Protein AF-0000000069135757 (afdb_homodimer)

pLDDT: mean 84.35, std 14.1, range [33.06, 98.56]

Foldseek 3Di:
DQLVVLLCVLVVLQCVAFAPDPAPDGGGNQSLLVVLLVVLVPDPPPVDDSVLLNLLSRQQCVLCSPVNHADPVHPADPVRVVVSSLVSLLVSLVSDDDPSSVSSSVSNVCLVVVVDPSSLQSVLSSLLSQVLSVLVRCVVVVPQPPPVVSVVVCPPVHDDPVSVVVSVVSVVVSVVSVVVSPPPPPPPD/DQLVVLLCVLVVLQCVAFAPDPADDGGGNQSLLVVLLVVLVPDPPPVDDSVLLNLLSRQQCVLCSPVNHADPVHPADPVRVVVSSLVSLLVSLVSDDDPSSVSSSVSNVCLVVVVDPSSLQSVLSSLLSQVLRVLVRCVVVVPQPPPVVSVVVCPPVHDDPVSVVVSVVSVVVSVVSVVVSPPPPPPPD

Sequence (378 aa):
MDPICVFISPTAVLLHLPNVLKVKQPESVSDHMYRMSIMAMTITDPKVNKERCMKIALVHDMAESIVGDIAPMDKVSKEEKHRREKEAMTTLTDLLQGVLKNEIYALWEEYESQSSPEARLVKDFDLAEMILQAQEYEELEETPGRLQEFFDSTEGRFRHPDVIQLVDCLKEERRGHMSKAAEPPTHTSMDPICVFISPTAVLLHLPNVLKVKQPESVSDHMYRMSIMAMTITDPKVNKERCMKIALVHDMAESIVGDIAPMDKVSKEEKHRREKEAMTTLTDLLQGVLKNEIYALWEEYESQSSPEARLVKDFDLAEMILQAQEYEELEETPGRLQEFFDSTEGRFRHPDVIQLVDCLKEERRGHMSKAAEPPTHTS

Structure (mmCIF, N/CA/C/O backbone):
data_AF-0000000069135757-model_v1
#
loop_
_entity.id
_entity.type
_entity.pdbx_description
1 polymer "5'-deoxynucleotidase HDDC2"
#
loop_
_atom_site.group_PDB
_atom_site.id
_atom_site.type_symbol
_atom_site.label_atom_id
_atom_site.label_alt_id
_atom_site.label_comp_id
_atom_site.label_asym_id
_atom_site.label_entity_id
_atom_site.label_seq_id
_atom_site.pdbx_PDB_ins_code
_atom_site.Cartn_x
_atom_site.Cartn_y
_atom_site.Cartn_z
_atom_site.occupancy
_atom_site.B_iso_or_eq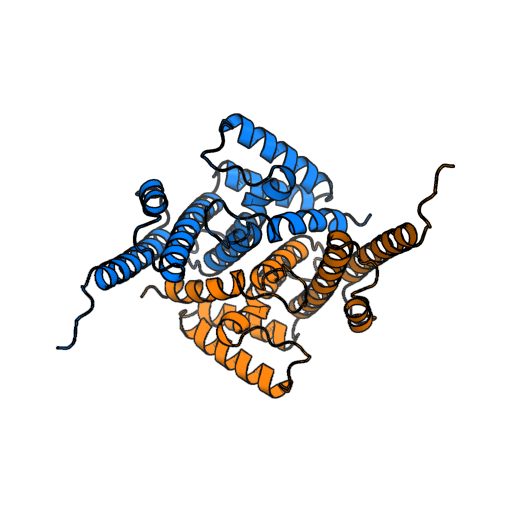uiv
_atom_site.auth_seq_id
_atom_site.auth_comp_id
_atom_site.auth_asym_id
_atom_site.auth_atom_id
_atom_site.pdbx_PDB_model_num
ATOM 1 N N . MET A 1 1 ? 7.398 -23.984 6.973 1 46.56 1 MET A N 1
ATOM 2 C CA . MET A 1 1 ? 6.676 -22.938 6.238 1 46.56 1 MET A CA 1
ATOM 3 C C . MET A 1 1 ? 7.621 -21.844 5.773 1 46.56 1 MET A C 1
ATOM 5 O O . MET A 1 1 ? 8.633 -21.562 6.426 1 46.56 1 MET A O 1
ATOM 9 N N . ASP A 1 2 ? 7.613 -21.594 4.516 1 57.03 2 ASP A N 1
ATOM 10 C CA . ASP A 1 2 ? 8.484 -20.562 3.945 1 57.03 2 ASP A CA 1
ATOM 11 C C . ASP A 1 2 ? 8.344 -19.25 4.695 1 57.03 2 ASP A C 1
ATOM 13 O O . ASP A 1 2 ? 7.23 -18.75 4.887 1 57.03 2 ASP A O 1
ATOM 17 N N . PRO A 1 3 ? 9.398 -18.828 5.332 1 51.81 3 PRO A N 1
ATOM 18 C CA . PRO A 1 3 ? 9.375 -17.625 6.18 1 51.81 3 PRO A CA 1
ATOM 19 C C . PRO A 1 3 ? 8.719 -16.438 5.492 1 51.81 3 PRO A C 1
ATOM 21 O O . PRO A 1 3 ? 8.016 -15.648 6.137 1 51.81 3 PRO A O 1
ATOM 24 N N . ILE A 1 4 ? 8.883 -16.297 4.219 1 55.12 4 ILE A N 1
ATOM 25 C CA . ILE A 1 4 ? 8.336 -15.156 3.494 1 55.12 4 ILE A CA 1
ATOM 26 C C . ILE A 1 4 ? 6.812 -15.281 3.414 1 55.12 4 ILE A C 1
ATOM 28 O O . ILE A 1 4 ? 6.09 -14.297 3.594 1 55.12 4 ILE A O 1
ATOM 32 N N . CYS A 1 5 ? 6.375 -16.516 3.271 1 59.28 5 CYS A N 1
ATOM 33 C CA . CYS A 1 5 ? 4.938 -16.75 3.205 1 59.28 5 CYS A CA 1
ATOM 34 C C . CYS A 1 5 ? 4.258 -16.359 4.512 1 59.28 5 CYS A C 1
ATOM 36 O O . CYS A 1 5 ? 3.227 -15.688 4.504 1 59.28 5 CYS A O 1
ATOM 38 N N . VAL A 1 6 ? 4.891 -16.828 5.59 1 62.09 6 VAL A N 1
ATOM 39 C CA . VAL A 1 6 ? 4.301 -16.562 6.898 1 62.09 6 VAL A CA 1
ATOM 40 C C . VAL A 1 6 ? 4.367 -15.078 7.215 1 62.09 6 VAL A C 1
ATOM 42 O O . VAL A 1 6 ? 3.469 -14.523 7.855 1 62.09 6 VAL A O 1
ATOM 45 N N . PHE A 1 7 ? 5.398 -14.453 6.742 1 61.28 7 PHE A N 1
ATOM 46 C CA . PHE A 1 7 ? 5.574 -13.023 7.004 1 61.28 7 PHE A CA 1
ATOM 47 C C . PHE A 1 7 ? 4.555 -12.203 6.23 1 61.28 7 PHE A C 1
ATOM 49 O O . PHE A 1 7 ? 4.078 -11.172 6.719 1 61.28 7 PHE A O 1
ATOM 56 N N . ILE A 1 8 ? 4.133 -12.633 5.031 1 63.53 8 ILE A N 1
ATOM 57 C CA . ILE A 1 8 ? 3.236 -11.859 4.176 1 63.53 8 ILE A CA 1
ATOM 58 C C . ILE A 1 8 ? 1.793 -12.047 4.641 1 63.53 8 ILE A C 1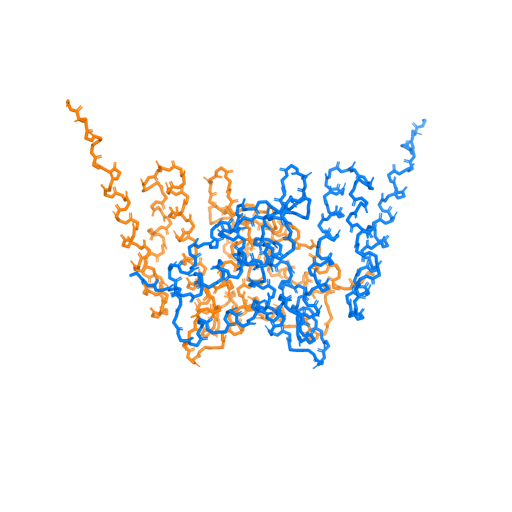
ATOM 60 O O . ILE A 1 8 ? 0.962 -11.156 4.488 1 63.53 8 ILE A O 1
ATOM 64 N N . SER A 1 9 ? 1.54 -13.133 5.371 1 65.5 9 SER A N 1
ATOM 65 C CA . SER A 1 9 ? 0.175 -13.516 5.715 1 65.5 9 SER A CA 1
ATOM 66 C C . SER A 1 9 ? -0.483 -12.469 6.609 1 65.5 9 SER A C 1
ATOM 68 O O . SER A 1 9 ? -1.632 -12.086 6.383 1 65.5 9 SER A O 1
ATOM 70 N N . PRO A 1 10 ? 0.249 -11.812 7.559 1 60.5 10 PRO A N 1
ATOM 71 C CA . PRO A 1 10 ? -0.387 -10.82 8.43 1 60.5 10 PRO A CA 1
ATOM 72 C C . PRO A 1 10 ? -0.787 -9.555 7.676 1 60.5 10 PRO A C 1
ATOM 74 O O . PRO A 1 10 ? -1.646 -8.805 8.141 1 60.5 10 PRO A O 1
ATOM 77 N N . THR A 1 11 ? -0.213 -9.367 6.488 1 67.25 11 THR A N 1
ATOM 78 C CA . THR A 1 11 ? -0.566 -8.164 5.734 1 67.25 11 THR A CA 1
ATOM 79 C C . THR A 1 11 ? -2.02 -8.227 5.27 1 67.25 11 THR A C 1
ATOM 81 O O . THR A 1 11 ? -2.621 -7.199 4.965 1 67.25 11 THR A O 1
ATOM 84 N N . ALA A 1 12 ? -2.529 -9.438 5.211 1 59.94 12 ALA A N 1
ATOM 85 C CA . ALA A 1 12 ? -3.939 -9.586 4.859 1 59.94 12 ALA A CA 1
ATOM 86 C C . ALA A 1 12 ? -4.828 -8.781 5.809 1 59.94 12 ALA A C 1
ATOM 88 O O . ALA A 1 12 ? -5.828 -8.195 5.387 1 59.94 12 ALA A O 1
ATOM 89 N N . VAL A 1 13 ? -4.438 -8.758 7.102 1 62.22 13 VAL A N 1
ATOM 90 C CA . VAL A 1 13 ? -5.203 -8.031 8.109 1 62.22 13 VAL A CA 1
ATOM 91 C C . VAL A 1 13 ? -5.195 -6.543 7.785 1 62.22 13 VAL A C 1
ATOM 93 O O . VAL A 1 13 ? -6.219 -5.867 7.922 1 62.22 13 VAL A O 1
ATOM 96 N N . LEU A 1 14 ? -4.105 -6.027 7.258 1 71.81 14 LEU A N 1
ATOM 97 C CA . LEU A 1 14 ? -3.951 -4.602 6.992 1 71.81 14 LEU A CA 1
ATOM 98 C C . LEU A 1 14 ? -4.84 -4.168 5.832 1 71.81 14 LEU A C 1
ATOM 100 O O . LEU A 1 14 ? -5.234 -3.002 5.75 1 71.81 14 LEU A O 1
ATOM 104 N N . LEU A 1 15 ? -5.176 -5.121 4.965 1 75.06 15 LEU A N 1
ATOM 105 C CA . LEU A 1 15 ? -6.02 -4.836 3.809 1 75.06 15 LEU A CA 1
ATOM 106 C C . LEU A 1 15 ? -7.465 -4.605 4.234 1 75.06 15 LEU A C 1
ATOM 108 O O . LEU A 1 15 ? -8.227 -3.943 3.527 1 75.06 15 LEU A O 1
ATOM 112 N N . HIS A 1 16 ? -7.84 -5.129 5.461 1 71.81 16 HIS A N 1
ATOM 113 C CA . HIS A 1 16 ? -9.234 -5.082 5.887 1 71.81 16 HIS A CA 1
ATOM 114 C C . HIS A 1 16 ? -9.391 -4.277 7.172 1 71.81 16 HIS A C 1
ATOM 116 O O . HIS A 1 16 ? -10.508 -4.039 7.629 1 71.81 16 HIS A O 1
ATOM 122 N N . LEU A 1 17 ? -8.281 -3.938 7.785 1 66.12 17 LEU A N 1
ATOM 123 C CA . LEU A 1 17 ? -8.336 -3.133 9 1 66.12 17 LEU A CA 1
ATOM 124 C C . LEU A 1 17 ? -8.625 -1.673 8.672 1 66.12 17 LEU A C 1
ATOM 126 O O . LEU A 1 17 ? -7.82 -1.003 8.023 1 66.12 17 LEU A O 1
ATOM 130 N N . PRO A 1 18 ? -9.945 -1.217 9.078 1 68 18 PRO A N 1
ATOM 131 C CA . PRO A 1 18 ? -10.281 0.181 8.797 1 68 18 PRO A CA 1
ATOM 132 C C . PRO A 1 18 ? -9.375 1.166 9.531 1 68 18 PRO A C 1
ATOM 134 O O . PRO A 1 18 ? -8.984 0.916 10.672 1 68 18 PRO A O 1
ATOM 137 N N . ASN A 1 19 ? -9.031 2.117 8.828 1 68.62 19 ASN A N 1
ATOM 138 C CA . ASN A 1 19 ? -8.281 3.201 9.445 1 68.62 19 ASN A CA 1
ATOM 139 C C . ASN A 1 19 ? -9.18 4.113 10.273 1 68.62 19 ASN A C 1
ATOM 141 O O . ASN A 1 19 ? -10.391 4.191 10.023 1 68.62 19 ASN A O 1
ATOM 145 N N . VAL A 1 20 ? -8.852 4.742 11.258 1 51.41 20 VAL A N 1
ATOM 146 C CA . VAL A 1 20 ? -9.453 5.387 12.422 1 51.41 20 VAL A CA 1
ATOM 147 C C . VAL A 1 20 ? -10.516 6.383 11.961 1 51.41 20 VAL A C 1
ATOM 149 O O . VAL A 1 20 ? -11.305 6.879 12.773 1 51.41 20 VAL A O 1
ATOM 152 N N . LEU A 1 21 ? -10.688 6.527 10.789 1 52.16 21 LEU A N 1
ATOM 153 C CA . LEU A 1 21 ? -11.656 7.578 10.5 1 52.16 21 LEU A CA 1
ATOM 154 C C . LEU A 1 21 ? -13.078 7.023 10.508 1 52.16 21 LEU A C 1
ATOM 156 O O . LEU A 1 21 ? -13.344 5.973 9.922 1 52.16 21 LEU A O 1
ATOM 160 N N . LYS A 1 22 ? -13.797 7.227 11.539 1 52.31 22 LYS A N 1
ATOM 161 C CA . LYS A 1 22 ? -15.18 6.801 11.711 1 52.31 22 LYS A CA 1
ATOM 162 C C . LYS A 1 22 ? -16.031 7.203 10.508 1 52.31 22 LYS A C 1
ATOM 164 O O . LYS A 1 22 ? -16.875 8.102 10.609 1 52.31 22 LYS A O 1
ATOM 169 N N . VAL A 1 23 ? -15.773 6.633 9.43 1 59.81 23 VAL A N 1
ATOM 170 C CA . VAL A 1 23 ? -16.516 6.895 8.211 1 59.81 23 VAL A CA 1
ATOM 171 C C . VAL A 1 23 ? -17.062 5.586 7.645 1 59.81 23 VAL A C 1
ATOM 173 O O . VAL A 1 23 ? -16.656 4.5 8.07 1 59.81 23 VAL A O 1
ATOM 176 N N . LYS A 1 24 ? -18.047 5.488 6.867 1 62.88 24 LYS A N 1
ATOM 177 C CA . LYS A 1 24 ? -18.75 4.332 6.328 1 62.88 24 LYS A CA 1
ATOM 178 C C . LYS A 1 24 ? -17.797 3.367 5.641 1 62.88 24 LYS A C 1
ATOM 180 O O . LYS A 1 24 ? -17.828 2.16 5.887 1 62.88 24 LYS A O 1
ATOM 185 N N . GLN A 1 25 ? -16.953 3.799 4.727 1 66.75 25 GLN A N 1
ATOM 186 C CA . GLN A 1 25 ? -15.992 2.941 4.039 1 66.75 25 GLN A CA 1
ATOM 187 C C . GLN A 1 25 ? -14.578 3.488 4.172 1 66.75 25 GLN A C 1
ATOM 189 O O . GLN A 1 25 ? -14.023 4.031 3.215 1 66.75 25 GLN A O 1
ATOM 194 N N . PRO A 1 26 ? -14.188 3.184 5.395 1 76.88 26 PRO A N 1
ATOM 195 C CA . PRO A 1 26 ? -12.867 3.768 5.645 1 76.88 26 PRO A CA 1
ATOM 196 C C . PRO A 1 26 ? -11.758 3.076 4.859 1 76.88 26 PRO A C 1
ATOM 198 O O . PRO A 1 26 ? -11.898 1.916 4.465 1 76.88 26 PRO A O 1
ATOM 201 N N . GLU A 1 27 ? -10.773 3.891 4.527 1 84.31 27 GLU A N 1
ATOM 202 C CA . GLU A 1 27 ? -9.562 3.316 3.947 1 84.31 27 GLU A CA 1
ATOM 203 C C . GLU A 1 27 ? -8.953 2.262 4.871 1 84.31 27 GLU A C 1
ATOM 205 O O . GLU A 1 27 ? -9.109 2.334 6.09 1 84.31 27 GLU A O 1
ATOM 210 N N . SER A 1 28 ? -8.281 1.245 4.305 1 87.81 28 SER A N 1
ATOM 211 C CA . SER A 1 28 ? -7.562 0.265 5.109 1 87.81 28 SER A CA 1
ATOM 212 C C . SER A 1 28 ? -6.207 0.808 5.559 1 87.81 28 SER A C 1
ATOM 214 O O . SER A 1 28 ? -5.727 1.809 5.023 1 87.81 28 SER A O 1
ATOM 216 N N . VAL A 1 29 ? -5.617 0.169 6.59 1 88.75 29 VAL A N 1
ATOM 217 C CA . VAL A 1 29 ? -4.277 0.526 7.055 1 88.75 29 VAL A CA 1
ATOM 218 C C . VAL A 1 29 ? -3.275 0.362 5.914 1 88.75 29 VAL A C 1
ATOM 220 O O . VAL A 1 29 ? -2.379 1.19 5.746 1 88.75 29 VAL A O 1
ATOM 223 N N . SER A 1 30 ? -3.416 -0.698 5.109 1 91.62 30 SER A N 1
ATOM 224 C CA . SER A 1 30 ? -2.523 -0.9 3.973 1 91.62 30 SER A CA 1
ATOM 225 C C . SER A 1 30 ? -2.693 0.203 2.934 1 91.62 30 SER A C 1
ATOM 227 O O . SER A 1 30 ? -1.718 0.639 2.318 1 91.62 30 SER A O 1
ATOM 229 N N . ASP A 1 31 ? -3.939 0.678 2.684 1 92.06 31 ASP A N 1
ATOM 230 C CA . ASP A 1 31 ? -4.191 1.802 1.786 1 92.06 31 ASP A CA 1
ATOM 231 C C . ASP A 1 31 ? -3.432 3.047 2.24 1 92.06 31 ASP A C 1
ATOM 233 O O . ASP A 1 31 ? -2.834 3.748 1.422 1 92.06 31 ASP A O 1
ATOM 237 N N . HIS A 1 32 ? -3.549 3.252 3.566 1 91.75 32 HIS A N 1
ATOM 238 C CA . HIS A 1 32 ? -2.859 4.387 4.172 1 91.75 32 HIS A CA 1
ATOM 239 C C . HIS A 1 32 ? -1.355 4.312 3.928 1 91.75 32 HIS A C 1
ATOM 241 O O . HIS A 1 32 ? -0.745 5.281 3.477 1 91.75 32 HIS A O 1
ATOM 247 N N . MET A 1 33 ? -0.745 3.133 4.152 1 94.19 33 MET A N 1
ATOM 248 C CA . MET A 1 33 ? 0.698 2.969 4.008 1 94.19 33 MET A CA 1
ATOM 249 C C . MET A 1 33 ? 1.103 2.996 2.537 1 94.19 33 MET A C 1
ATOM 251 O O . MET A 1 33 ? 2.186 3.477 2.195 1 94.19 33 MET A O 1
ATOM 255 N N . TYR A 1 34 ? 0.258 2.549 1.643 1 94.62 34 TYR A N 1
ATOM 256 C CA . TYR A 1 34 ? 0.501 2.662 0.209 1 94.62 34 TYR A CA 1
ATOM 257 C C . TYR A 1 34 ? 0.611 4.125 -0.211 1 94.62 34 TYR A C 1
ATOM 259 O O . TYR A 1 34 ? 1.586 4.52 -0.854 1 94.62 34 TYR A O 1
ATOM 267 N N . ARG A 1 35 ? -0.369 4.926 0.157 1 91.75 35 ARG A N 1
ATOM 268 C CA . ARG A 1 35 ? -0.385 6.328 -0.244 1 91.75 35 ARG A CA 1
ATOM 269 C C . ARG A 1 35 ? 0.821 7.074 0.32 1 91.75 35 ARG A C 1
ATOM 271 O O . ARG A 1 35 ? 1.414 7.91 -0.361 1 91.75 35 ARG A O 1
ATOM 278 N N . MET A 1 36 ? 1.19 6.723 1.577 1 95.25 36 MET A N 1
ATOM 279 C CA . MET A 1 36 ? 2.379 7.324 2.174 1 95.25 36 MET A CA 1
ATOM 280 C C . MET A 1 36 ? 3.627 6.973 1.373 1 95.25 36 MET A C 1
ATOM 282 O O . MET A 1 36 ? 4.523 7.805 1.214 1 95.25 36 MET A O 1
ATOM 286 N N . SER A 1 37 ? 3.664 5.73 0.9 1 96.88 37 SER A N 1
ATOM 287 C CA . SER A 1 37 ? 4.828 5.32 0.122 1 96.88 37 SER A CA 1
ATOM 288 C C . SER A 1 37 ? 4.887 6.055 -1.213 1 96.88 37 SER A C 1
ATOM 290 O O . SER A 1 37 ? 5.973 6.375 -1.701 1 96.88 37 SER A O 1
ATOM 292 N N . ILE A 1 38 ? 3.744 6.34 -1.834 1 92.56 38 ILE A N 1
ATOM 293 C CA . ILE A 1 38 ? 3.684 7.133 -3.059 1 92.56 38 ILE A CA 1
ATOM 294 C C . ILE A 1 38 ? 4.145 8.562 -2.771 1 92.56 38 ILE A C 1
ATOM 296 O O . ILE A 1 38 ? 4.926 9.133 -3.537 1 92.56 38 ILE A O 1
ATOM 300 N N . MET A 1 39 ? 3.701 9.18 -1.657 1 91.12 39 MET A N 1
ATOM 301 C CA . MET A 1 39 ? 4.16 10.508 -1.271 1 91.12 39 MET A CA 1
ATOM 302 C C . MET A 1 39 ? 5.68 10.539 -1.142 1 91.12 39 MET A C 1
ATOM 304 O O . MET A 1 39 ? 6.332 11.461 -1.64 1 91.12 39 MET A O 1
ATOM 308 N N . ALA A 1 40 ? 6.227 9.516 -0.48 1 95.31 40 ALA A N 1
ATOM 309 C CA . ALA A 1 40 ? 7.672 9.43 -0.303 1 95.31 40 ALA A CA 1
ATOM 310 C C . ALA A 1 40 ? 8.391 9.383 -1.65 1 95.31 40 ALA A C 1
ATOM 312 O O . ALA A 1 40 ? 9.445 9.992 -1.82 1 95.31 40 ALA A O 1
ATOM 313 N N . MET A 1 41 ? 7.801 8.688 -2.607 1 92.69 41 MET A N 1
ATOM 314 C CA . MET A 1 41 ? 8.398 8.539 -3.932 1 92.69 41 MET A CA 1
ATOM 315 C C . MET A 1 41 ? 8.492 9.891 -4.641 1 92.69 41 MET A C 1
ATOM 317 O O . MET A 1 41 ? 9.273 10.047 -5.574 1 92.69 41 MET A O 1
ATOM 321 N N . THR A 1 42 ? 7.707 10.891 -4.254 1 88.31 42 THR A N 1
ATOM 322 C CA . THR A 1 42 ? 7.66 12.172 -4.961 1 88.31 42 THR A CA 1
ATOM 323 C C . THR A 1 42 ? 8.648 13.156 -4.359 1 88.31 42 THR A C 1
ATOM 325 O O . THR A 1 42 ? 8.797 14.281 -4.852 1 88.31 42 THR A O 1
ATOM 328 N N . ILE A 1 43 ? 9.344 12.805 -3.299 1 88.69 43 ILE A N 1
ATOM 329 C CA . ILE A 1 43 ? 10.273 13.719 -2.646 1 88.69 43 ILE A CA 1
ATOM 330 C C . ILE A 1 43 ? 11.547 13.844 -3.482 1 88.69 43 ILE A C 1
ATOM 332 O O . ILE A 1 43 ? 12.062 12.852 -3.994 1 88.69 43 ILE A O 1
ATOM 336 N N . THR A 1 44 ? 12.016 15.094 -3.68 1 87.5 44 THR A N 1
ATOM 337 C CA . THR A 1 44 ? 13.227 15.328 -4.461 1 87.5 44 THR A CA 1
ATOM 338 C C . THR A 1 44 ? 14.32 15.938 -3.59 1 87.5 44 THR A C 1
ATOM 340 O O . THR A 1 44 ? 15.43 16.203 -4.066 1 87.5 44 THR A O 1
ATOM 343 N N . ASP A 1 45 ? 14.047 16.141 -2.271 1 92 45 ASP A N 1
ATOM 344 C CA . ASP A 1 45 ? 15.047 16.656 -1.342 1 92 45 ASP A CA 1
ATOM 345 C C . ASP A 1 45 ? 16.234 15.711 -1.237 1 92 45 ASP A C 1
ATOM 347 O O . ASP A 1 45 ? 16.109 14.57 -0.773 1 92 45 ASP A O 1
ATOM 351 N N . PRO A 1 46 ? 17.438 16.125 -1.654 1 94 46 PRO A N 1
ATOM 352 C CA . PRO A 1 46 ? 18.594 15.242 -1.646 1 94 46 PRO A CA 1
ATOM 353 C C . PRO A 1 46 ? 19.109 14.945 -0.237 1 94 46 PRO A C 1
ATOM 355 O O . PRO A 1 46 ? 19.969 14.07 -0.054 1 94 46 PRO A O 1
ATOM 358 N N . LYS A 1 47 ? 18.609 15.586 0.79 1 95.69 47 LYS A N 1
ATOM 359 C CA . LYS A 1 47 ? 19.062 15.406 2.164 1 95.69 47 LYS A CA 1
ATOM 360 C C . LYS A 1 47 ? 18.469 14.148 2.785 1 95.69 47 LYS A C 1
ATOM 362 O O . LYS A 1 47 ? 18.891 13.711 3.854 1 95.69 47 LYS A O 1
ATOM 367 N N . VAL A 1 48 ? 17.453 13.617 2.162 1 96.69 48 VAL A N 1
ATOM 368 C CA . VAL A 1 48 ? 16.828 12.406 2.688 1 96.69 48 VAL A CA 1
ATOM 369 C C . VAL A 1 48 ? 16.922 11.289 1.649 1 96.69 48 VAL A C 1
ATOM 371 O O . VAL A 1 48 ? 16.891 11.547 0.445 1 96.69 48 VAL A O 1
ATOM 374 N N . ASN A 1 49 ? 17.125 10.109 2.135 1 97.56 49 ASN A N 1
ATOM 375 C CA . ASN A 1 49 ? 17.062 8.922 1.295 1 97.56 49 ASN A CA 1
ATOM 376 C C . ASN A 1 49 ? 15.617 8.516 1.012 1 97.56 49 ASN A C 1
ATOM 378 O O . ASN A 1 49 ? 14.938 7.957 1.879 1 97.56 49 ASN A O 1
ATOM 382 N N . LYS A 1 50 ? 15.172 8.766 -0.203 1 95.44 50 LYS A N 1
ATOM 383 C CA . LYS A 1 50 ? 13.781 8.57 -0.581 1 95.44 50 LYS A CA 1
ATOM 384 C C . LYS A 1 50 ? 13.383 7.102 -0.454 1 95.44 50 LYS A C 1
ATOM 386 O O . LYS A 1 50 ? 12.25 6.789 -0.064 1 95.44 50 LYS A O 1
ATOM 391 N N . GLU A 1 51 ? 14.297 6.203 -0.863 1 97.5 51 GLU A N 1
ATOM 392 C CA . GLU A 1 51 ? 13.992 4.777 -0.771 1 97.5 51 GLU A CA 1
ATOM 393 C C . GLU A 1 51 ? 13.82 4.344 0.682 1 97.5 51 GLU A C 1
ATOM 395 O O . GLU A 1 51 ? 12.984 3.49 0.983 1 97.5 51 GLU A O 1
ATOM 400 N N . ARG A 1 52 ? 14.602 4.875 1.52 1 97.81 52 ARG A N 1
ATOM 401 C CA . ARG A 1 52 ? 14.438 4.578 2.938 1 97.81 52 ARG A CA 1
ATOM 402 C C . ARG A 1 52 ? 13.102 5.109 3.455 1 97.81 52 ARG A C 1
ATOM 404 O O . ARG A 1 52 ? 12.406 4.43 4.215 1 97.81 52 ARG A O 1
ATOM 411 N N . CYS A 1 53 ? 12.695 6.348 3.053 1 98.25 53 CYS A N 1
ATOM 412 C CA . CYS A 1 53 ? 11.391 6.891 3.408 1 98.25 53 CYS A CA 1
ATOM 413 C C . CYS A 1 53 ? 10.273 5.961 2.957 1 98.25 53 CYS A C 1
ATOM 415 O O . CYS A 1 53 ? 9.32 5.719 3.705 1 98.25 53 CYS A O 1
ATOM 417 N N . MET A 1 54 ? 10.414 5.422 1.731 1 97.88 54 MET A N 1
ATOM 418 C CA . MET A 1 54 ? 9.414 4.496 1.202 1 97.88 54 MET A CA 1
ATOM 419 C C . MET A 1 54 ? 9.305 3.252 2.076 1 97.88 54 MET A C 1
ATOM 421 O O . MET A 1 54 ? 8.203 2.822 2.422 1 97.88 54 MET A O 1
ATOM 425 N N . LYS A 1 55 ? 10.438 2.684 2.467 1 98.25 55 LYS A N 1
ATOM 426 C CA . LYS A 1 55 ? 10.453 1.474 3.285 1 98.25 55 LYS A CA 1
ATOM 427 C C . LYS A 1 55 ? 9.836 1.729 4.656 1 98.25 55 LYS A C 1
ATOM 429 O O . LYS A 1 55 ? 9.039 0.925 5.141 1 98.25 55 LYS A O 1
ATOM 434 N N . ILE A 1 56 ? 10.188 2.861 5.254 1 98.56 56 ILE A N 1
ATOM 435 C CA . ILE A 1 56 ? 9.617 3.211 6.551 1 98.56 56 ILE A CA 1
ATOM 436 C C . ILE A 1 56 ? 8.102 3.363 6.422 1 98.56 56 ILE A C 1
ATOM 438 O O . ILE A 1 56 ? 7.348 2.859 7.258 1 98.56 56 ILE A O 1
ATOM 442 N N . ALA A 1 57 ? 7.645 4.027 5.355 1 98.25 57 ALA A N 1
ATOM 443 C CA . ALA A 1 57 ? 6.215 4.223 5.125 1 98.25 57 ALA A CA 1
ATOM 444 C C . ALA A 1 57 ? 5.488 2.887 5.02 1 98.25 57 ALA A C 1
ATOM 446 O O . ALA A 1 57 ? 4.371 2.738 5.516 1 98.25 57 ALA A O 1
ATOM 447 N N . LEU A 1 58 ? 6.113 1.888 4.445 1 97.06 58 LEU A N 1
ATOM 448 C CA . LEU A 1 58 ? 5.484 0.602 4.164 1 97.06 58 LEU A CA 1
ATOM 449 C C . LEU A 1 58 ? 5.379 -0.241 5.43 1 97.06 58 LEU A C 1
ATOM 451 O O . LEU A 1 58 ? 4.531 -1.134 5.516 1 97.06 58 LEU A O 1
ATOM 455 N N . VAL A 1 59 ? 6.203 0.064 6.496 1 96.38 59 VAL A N 1
ATOM 456 C CA . VAL A 1 59 ? 6.23 -0.898 7.594 1 96.38 59 VAL A CA 1
ATOM 457 C C . VAL A 1 59 ? 5.801 -0.216 8.891 1 96.38 59 VAL A C 1
ATOM 459 O O . VAL A 1 59 ? 5.625 -0.876 9.922 1 96.38 59 VAL A O 1
ATOM 462 N N . HIS A 1 60 ? 5.578 1.102 8.883 1 96.69 60 HIS A N 1
ATOM 463 C CA . HIS A 1 60 ? 5.477 1.846 10.133 1 96.69 60 HIS A CA 1
ATOM 464 C C . HIS A 1 60 ? 4.266 1.396 10.945 1 96.69 60 HIS A C 1
ATOM 466 O O . HIS A 1 60 ? 4.312 1.382 12.18 1 96.69 60 HIS A O 1
ATOM 472 N N . ASP A 1 61 ? 3.191 1.004 10.297 1 93.31 61 ASP A N 1
ATOM 473 C CA . ASP A 1 61 ? 1.979 0.585 10.992 1 93.31 61 ASP A CA 1
ATOM 474 C C . ASP A 1 61 ? 1.798 -0.93 10.922 1 93.31 61 ASP A C 1
ATOM 476 O O . ASP A 1 61 ? 0.703 -1.442 11.164 1 93.31 61 ASP A O 1
ATOM 480 N N . MET A 1 62 ? 2.824 -1.688 10.547 1 90.56 62 MET A N 1
ATOM 481 C CA . MET A 1 62 ? 2.725 -3.129 10.32 1 90.56 62 MET A CA 1
ATOM 482 C C . MET A 1 62 ? 2.311 -3.848 11.602 1 90.56 62 MET A C 1
ATOM 484 O O . MET A 1 62 ? 1.632 -4.875 11.547 1 90.56 62 MET A O 1
ATOM 488 N N . ALA A 1 63 ? 2.693 -3.309 12.758 1 90.38 63 ALA A N 1
ATOM 489 C CA . ALA A 1 63 ? 2.348 -3.916 14.039 1 90.38 63 ALA A CA 1
ATOM 490 C C . ALA A 1 63 ? 0.835 -4.02 14.203 1 90.38 63 ALA A C 1
ATOM 492 O O . ALA A 1 63 ? 0.344 -4.875 14.945 1 90.38 63 ALA A O 1
ATOM 493 N N . GLU A 1 64 ? 0.076 -3.195 13.5 1 88.94 64 GLU A N 1
ATOM 494 C CA . GLU A 1 64 ? -1.378 -3.168 13.625 1 88.94 64 GLU A CA 1
ATOM 495 C C . GLU A 1 64 ? -2.004 -4.449 13.078 1 88.94 64 GLU A C 1
ATOM 497 O O . GLU A 1 64 ? -3.168 -4.742 13.352 1 88.94 64 GLU A O 1
ATOM 502 N N . SER A 1 65 ? -1.275 -5.195 12.266 1 85.88 65 SER A N 1
ATOM 503 C CA . SER A 1 65 ? -1.767 -6.48 11.773 1 85.88 65 SER A CA 1
ATOM 504 C C . SER A 1 65 ? -1.989 -7.461 12.922 1 85.88 65 SER A C 1
ATOM 506 O O . SER A 1 65 ? -2.752 -8.422 12.781 1 85.88 65 SER A O 1
ATOM 508 N N . ILE A 1 66 ? -1.31 -7.238 14.039 1 83.19 66 ILE A N 1
ATOM 509 C CA . ILE A 1 66 ? -1.43 -8.117 15.195 1 83.19 66 ILE A CA 1
ATOM 510 C C . ILE A 1 66 ? -2.205 -7.41 16.312 1 83.19 66 ILE A C 1
ATOM 512 O O . ILE A 1 66 ? -3.17 -7.961 16.844 1 83.19 66 ILE A O 1
ATOM 516 N N . VAL A 1 67 ? -1.907 -6.082 16.562 1 84.88 67 VAL A N 1
ATOM 517 C CA . VAL A 1 67 ? -2.432 -5.387 17.734 1 84.88 67 VAL A CA 1
ATOM 518 C C . VAL A 1 67 ? -3.748 -4.699 17.375 1 84.88 67 VAL A C 1
ATOM 520 O O . VAL A 1 67 ? -4.496 -4.277 18.266 1 84.88 67 VAL A O 1
ATOM 523 N N . GLY A 1 68 ? -4.074 -4.641 16.125 1 80 68 GLY A N 1
ATOM 524 C CA . GLY A 1 68 ? -5.23 -3.859 15.711 1 80 68 GLY A CA 1
ATOM 525 C C . GLY A 1 68 ? -4.938 -2.375 15.609 1 80 68 GLY A C 1
ATOM 526 O O . GLY A 1 68 ? -3.832 -1.93 15.922 1 80 68 GLY A O 1
ATOM 527 N N . ASP A 1 69 ? -5.891 -1.63 15.016 1 74.62 69 ASP A N 1
ATOM 528 C CA . ASP A 1 69 ? -5.746 -0.181 14.906 1 74.62 69 ASP A CA 1
ATOM 529 C C . ASP A 1 69 ? -6.176 0.511 16.203 1 74.62 69 ASP A C 1
ATOM 531 O O . ASP A 1 69 ? -7.355 0.498 16.562 1 74.62 69 ASP A O 1
ATOM 535 N N . ILE A 1 70 ? -5.246 0.889 16.953 1 64.44 70 ILE A N 1
ATOM 536 C CA . ILE A 1 70 ? -5.543 1.568 18.219 1 64.44 70 ILE A CA 1
ATOM 537 C C . ILE A 1 70 ? -5.59 3.078 17.984 1 64.44 70 ILE A C 1
ATOM 539 O O . ILE A 1 70 ? -4.59 3.682 17.578 1 64.44 70 ILE A O 1
ATOM 543 N N . ALA A 1 71 ? -6.828 3.561 18.094 1 60.03 71 ALA A N 1
ATOM 544 C CA . ALA A 1 71 ? -7.023 5 17.938 1 60.03 71 ALA A CA 1
ATOM 545 C C . ALA A 1 71 ? -6.629 5.746 19.203 1 60.03 71 ALA A C 1
ATOM 547 O O . ALA A 1 71 ? -6.559 5.156 20.281 1 60.03 71 ALA A O 1
ATOM 548 N N . PRO A 1 72 ? -6.23 6.984 18.922 1 56.38 72 PRO A N 1
ATOM 549 C CA . PRO A 1 72 ? -5.879 7.797 20.094 1 56.38 72 PRO A CA 1
ATOM 550 C C . PRO A 1 72 ? -6.965 7.793 21.156 1 56.38 72 PRO A C 1
ATOM 552 O O . PRO A 1 72 ? -6.664 7.902 22.359 1 56.38 72 PRO A O 1
ATOM 555 N N . MET A 1 73 ? -8.008 7.672 20.688 1 54.5 73 MET A N 1
ATOM 556 C CA . MET A 1 73 ? -9.109 7.742 21.641 1 54.5 73 MET A CA 1
ATOM 557 C C . MET A 1 73 ? -9.25 6.434 22.422 1 54.5 73 MET A C 1
ATOM 559 O O . MET A 1 73 ? -9.984 6.363 23.406 1 54.5 73 MET A O 1
ATOM 563 N N . ASP A 1 74 ? -8.461 5.598 22 1 61.28 74 ASP A N 1
ATOM 564 C CA . ASP A 1 74 ? -8.523 4.312 22.688 1 61.28 74 ASP A CA 1
ATOM 565 C C . ASP A 1 74 ? -7.867 4.395 24.062 1 61.28 74 ASP A C 1
ATOM 567 O O . ASP A 1 74 ? -6.93 5.168 24.266 1 61.28 74 ASP A O 1
ATOM 571 N N . LYS A 1 75 ? -8.422 3.934 25.156 1 69.44 75 LYS A N 1
ATOM 572 C CA . LYS A 1 75 ? -8.023 3.926 26.562 1 69.44 75 LYS A CA 1
ATOM 573 C C . LYS A 1 75 ? -6.695 3.199 26.75 1 69.44 75 LYS A C 1
ATOM 575 O O . LYS A 1 75 ? -6.5 2.504 27.75 1 69.44 75 LYS A O 1
ATOM 580 N N . VAL A 1 76 ? -5.895 3.266 25.766 1 74.81 76 VAL A N 1
ATOM 581 C CA . VAL A 1 76 ? -4.582 2.643 25.875 1 74.81 76 VAL A CA 1
ATOM 582 C C . VAL A 1 76 ? -3.504 3.721 25.953 1 74.81 76 VAL A C 1
ATOM 584 O O . VAL A 1 76 ? -3.484 4.648 25.141 1 74.81 76 VAL A O 1
ATOM 587 N N . SER A 1 77 ? -2.672 3.664 27.047 1 84.5 77 SER A N 1
ATOM 588 C CA . SER A 1 77 ? -1.603 4.645 27.203 1 84.5 77 SER A CA 1
ATOM 589 C C . SER A 1 77 ? -0.594 4.547 26.062 1 84.5 77 SER A C 1
ATOM 591 O O . SER A 1 77 ? -0.5 3.516 25.391 1 84.5 77 SER A O 1
ATOM 593 N N . LYS A 1 78 ? 0.14 5.582 25.906 1 83.81 78 LYS A N 1
ATOM 594 C CA . LYS A 1 78 ? 1.177 5.613 24.875 1 83.81 78 LYS A CA 1
ATOM 595 C C . LYS A 1 78 ? 2.225 4.531 25.125 1 83.81 78 LYS A C 1
ATOM 597 O O . LYS A 1 78 ? 2.688 3.883 24.188 1 83.81 78 LYS A O 1
ATOM 602 N N . GLU A 1 79 ? 2.572 4.379 26.375 1 88.06 79 GLU A N 1
ATOM 603 C CA . GLU A 1 79 ? 3.572 3.381 26.75 1 88.06 79 GLU A CA 1
ATOM 604 C C . GLU A 1 79 ? 3.072 1.967 26.469 1 88.06 79 GLU A C 1
ATOM 606 O O . GLU A 1 79 ? 3.818 1.132 25.953 1 88.06 79 GLU A O 1
ATOM 611 N N . GLU A 1 80 ? 1.87 1.701 26.781 1 89 80 GLU A N 1
ATOM 612 C CA . GLU A 1 80 ? 1.289 0.383 26.547 1 89 80 GLU A CA 1
ATOM 613 C C . GLU A 1 80 ? 1.14 0.11 25.047 1 89 80 GLU A C 1
ATOM 615 O O . GLU A 1 80 ? 1.375 -1.011 24.594 1 89 80 GLU A O 1
ATOM 620 N N . LYS A 1 81 ? 0.758 1.14 24.391 1 86.31 81 LYS A N 1
ATOM 621 C CA . LYS A 1 81 ? 0.671 1.002 22.938 1 86.31 81 LYS A CA 1
ATOM 622 C C . LYS A 1 81 ? 2.027 0.643 22.344 1 86.31 81 LYS A C 1
ATOM 624 O O . LYS A 1 81 ? 2.123 -0.257 21.5 1 86.31 81 LYS A O 1
ATOM 629 N N . HIS A 1 82 ? 3.016 1.338 22.797 1 90.62 82 HIS A N 1
ATOM 630 C CA . HIS A 1 82 ? 4.363 1.081 22.297 1 90.62 82 HIS A CA 1
ATOM 631 C C . HIS A 1 82 ? 4.805 -0.344 22.625 1 90.62 82 HIS A C 1
ATOM 633 O O . HIS A 1 82 ? 5.41 -1.013 21.781 1 90.62 82 HIS A O 1
ATOM 639 N N . ARG A 1 83 ? 4.547 -0.786 23.75 1 92.69 83 ARG A N 1
ATOM 640 C CA . ARG A 1 83 ? 4.914 -2.135 24.172 1 92.69 83 ARG A CA 1
ATOM 641 C C . ARG A 1 83 ? 4.234 -3.184 23.297 1 92.69 83 ARG A C 1
ATOM 643 O O . ARG A 1 83 ? 4.879 -4.121 22.828 1 92.69 83 ARG A O 1
ATOM 650 N N . ARG A 1 84 ? 2.992 -3.043 23.094 1 90.88 84 ARG A N 1
ATOM 651 C CA . ARG A 1 84 ? 2.23 -3.99 22.281 1 90.88 84 ARG A CA 1
ATOM 652 C C . ARG A 1 84 ? 2.73 -4.008 20.844 1 90.88 84 ARG A C 1
ATOM 654 O O . ARG A 1 84 ? 2.861 -5.074 20.25 1 90.88 84 ARG A O 1
ATOM 661 N N . GLU A 1 85 ? 2.988 -2.812 20.344 1 93.12 85 GLU A N 1
ATOM 662 C CA . GLU A 1 85 ? 3.477 -2.727 18.969 1 93.12 85 GLU A CA 1
ATOM 663 C C . GLU A 1 85 ? 4.875 -3.326 18.844 1 93.12 85 GLU A C 1
ATOM 665 O O . GLU A 1 85 ? 5.188 -3.977 17.844 1 93.12 85 GLU A O 1
ATOM 670 N N . LYS A 1 86 ? 5.637 -3.121 19.859 1 94.62 86 LYS A N 1
ATOM 671 C CA . LYS A 1 86 ? 6.973 -3.707 19.859 1 94.62 86 LYS A CA 1
ATOM 672 C C . LYS A 1 86 ? 6.906 -5.23 19.875 1 94.62 86 LYS A C 1
ATOM 674 O O . LYS A 1 86 ? 7.625 -5.895 19.125 1 94.62 86 LYS A O 1
ATOM 679 N N . GLU A 1 87 ? 6.121 -5.758 20.688 1 93.38 87 GLU A N 1
ATOM 680 C CA . GLU A 1 87 ? 5.941 -7.207 20.734 1 93.38 87 GLU A CA 1
ATOM 681 C C . GLU A 1 87 ? 5.406 -7.746 19.422 1 93.38 87 GLU A C 1
ATOM 683 O O . GLU A 1 87 ? 5.855 -8.789 18.938 1 93.38 87 GLU A O 1
ATOM 688 N N . ALA A 1 88 ? 4.473 -7.027 18.906 1 90.31 88 ALA A N 1
ATOM 689 C CA . ALA A 1 88 ? 3.893 -7.422 17.609 1 90.31 88 ALA A CA 1
ATOM 690 C C . ALA A 1 88 ? 4.953 -7.441 16.516 1 90.31 88 ALA A C 1
ATOM 692 O O . ALA A 1 88 ? 5.043 -8.406 15.758 1 90.31 88 ALA A O 1
ATOM 693 N N . MET A 1 89 ? 5.773 -6.379 16.484 1 92.88 89 MET A N 1
ATOM 694 C CA . MET A 1 89 ? 6.801 -6.297 15.453 1 92.88 89 MET A CA 1
ATOM 695 C C . MET A 1 89 ? 7.863 -7.375 15.656 1 92.88 89 MET A C 1
ATOM 697 O O . MET A 1 89 ? 8.383 -7.922 14.68 1 92.88 89 MET A O 1
ATOM 701 N N . THR A 1 90 ? 8.188 -7.68 16.922 1 93.06 90 THR A N 1
ATOM 702 C CA . THR A 1 90 ? 9.117 -8.766 17.203 1 93.06 90 THR A CA 1
ATOM 703 C C . THR A 1 90 ? 8.57 -10.094 16.703 1 93.06 90 THR A C 1
ATOM 705 O O . THR A 1 90 ? 9.289 -10.852 16.031 1 93.06 90 THR A O 1
ATOM 708 N N . THR A 1 91 ? 7.363 -10.359 16.984 1 87.12 91 THR A N 1
ATOM 709 C CA . THR A 1 91 ? 6.715 -11.586 16.531 1 87.12 91 THR A CA 1
ATOM 710 C C . THR A 1 91 ? 6.734 -11.672 15.008 1 87.12 91 THR A C 1
ATOM 712 O O . THR A 1 91 ? 7.066 -12.711 14.438 1 87.12 91 THR A O 1
ATOM 715 N N . LEU A 1 92 ? 6.367 -10.562 14.336 1 84.62 92 LEU A N 1
ATOM 716 C CA . LEU A 1 92 ? 6.301 -10.531 12.883 1 84.62 92 LEU A CA 1
ATOM 717 C C . LEU A 1 92 ? 7.68 -10.734 12.266 1 84.62 92 LEU A C 1
ATOM 719 O O . LEU A 1 92 ? 7.844 -11.555 11.359 1 84.62 92 LEU A O 1
ATOM 723 N N . THR A 1 93 ? 8.656 -10 12.758 1 89.81 93 THR A N 1
ATOM 724 C CA . THR A 1 93 ? 9.969 -10.031 12.141 1 89.81 93 THR A CA 1
ATOM 725 C C . THR A 1 93 ? 10.695 -11.328 12.484 1 89.81 93 THR A C 1
ATOM 727 O O . THR A 1 93 ? 11.617 -11.742 11.773 1 89.81 93 THR A O 1
ATOM 730 N N . ASP A 1 94 ? 10.328 -12.016 13.578 1 88.12 94 ASP A N 1
ATOM 731 C CA . ASP A 1 94 ? 10.914 -13.312 13.938 1 88.12 94 ASP A CA 1
ATOM 732 C C . ASP A 1 94 ? 10.578 -14.367 12.891 1 88.12 94 ASP A C 1
ATOM 734 O O . ASP A 1 94 ? 11.211 -15.422 12.836 1 88.12 94 ASP A O 1
ATOM 738 N N . LEU A 1 95 ? 9.523 -14.078 12.148 1 79.81 95 LE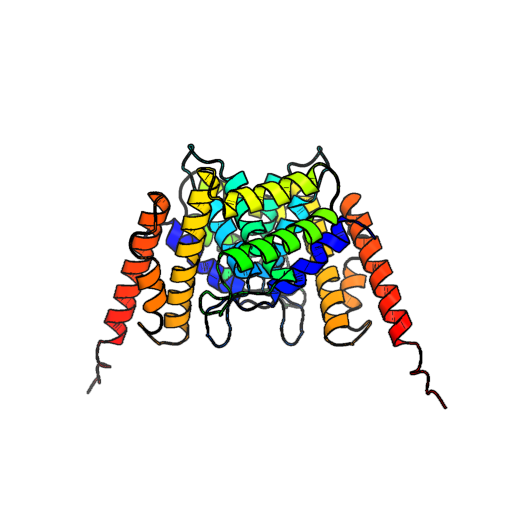U A N 1
ATOM 739 C CA . LEU A 1 95 ? 9.172 -14.977 11.062 1 79.81 95 LEU A CA 1
ATOM 740 C C . LEU A 1 95 ? 10.195 -14.891 9.938 1 79.81 95 LEU A C 1
ATOM 742 O O . LEU A 1 95 ? 10.234 -15.758 9.062 1 79.81 95 LEU A O 1
ATOM 746 N N . LEU A 1 96 ? 10.922 -13.828 9.883 1 82.25 96 LEU A N 1
ATOM 747 C CA . LEU A 1 96 ? 11.977 -13.617 8.891 1 82.25 96 LEU A CA 1
ATOM 748 C C . LEU A 1 96 ? 13.336 -14.016 9.453 1 82.25 96 LEU A C 1
ATOM 750 O O . LEU A 1 96 ? 13.453 -14.352 10.633 1 82.25 96 LEU A O 1
ATOM 754 N N . GLN A 1 97 ? 14.305 -14.117 8.594 1 80.75 97 GLN A N 1
ATOM 755 C CA . GLN A 1 97 ? 15.633 -14.5 9.047 1 80.75 97 GLN A CA 1
ATOM 756 C C . GLN A 1 97 ? 16.672 -13.461 8.641 1 80.75 97 GLN A C 1
ATOM 758 O O . GLN A 1 97 ? 16.469 -12.703 7.688 1 80.75 97 GLN A O 1
ATOM 763 N N . GLY A 1 98 ? 17.703 -13.367 9.539 1 85.81 98 GLY A N 1
ATOM 764 C CA . GLY A 1 98 ? 18.922 -12.664 9.203 1 85.81 98 GLY A CA 1
ATOM 765 C C . GLY A 1 98 ? 18.703 -11.188 8.922 1 85.81 98 GLY A C 1
ATOM 766 O O . GLY A 1 98 ? 18.109 -10.477 9.734 1 85.81 98 GLY A O 1
ATOM 767 N N . VAL A 1 99 ? 19.156 -10.82 7.691 1 86.44 99 VAL A N 1
ATOM 768 C CA . VAL A 1 99 ? 19.266 -9.414 7.305 1 86.44 99 VAL A CA 1
ATOM 769 C C . VAL A 1 99 ? 17.859 -8.812 7.16 1 86.44 99 VAL A C 1
ATOM 771 O O . VAL A 1 99 ? 17.641 -7.66 7.523 1 86.44 99 VAL A O 1
ATOM 774 N N . LEU A 1 100 ? 16.953 -9.609 6.762 1 87.5 100 LEU A N 1
ATOM 775 C CA . LEU A 1 100 ? 15.594 -9.109 6.539 1 87.5 100 LEU A CA 1
ATOM 776 C C . LEU A 1 100 ? 14.906 -8.789 7.859 1 87.5 100 LEU A C 1
ATOM 778 O O . LEU A 1 100 ? 14.242 -7.758 7.988 1 87.5 100 LEU A O 1
ATOM 782 N N . LYS A 1 101 ? 15.047 -9.719 8.828 1 89.25 101 LYS A N 1
ATOM 783 C CA . LYS A 1 101 ? 14.5 -9.5 10.164 1 89.25 101 LYS A CA 1
ATOM 784 C C . LYS A 1 101 ? 14.984 -8.172 10.742 1 89.25 101 LYS A C 1
ATOM 786 O O . LYS A 1 101 ? 14.18 -7.34 11.164 1 89.25 101 LYS A O 1
ATOM 791 N N . ASN A 1 102 ? 16.234 -7.953 10.695 1 95 102 ASN A N 1
ATOM 792 C CA . ASN A 1 102 ? 16.844 -6.762 11.266 1 95 102 ASN A CA 1
ATOM 793 C C . ASN A 1 102 ? 16.438 -5.5 10.516 1 95 102 ASN A C 1
ATOM 795 O O . ASN A 1 102 ? 16.203 -4.457 11.125 1 95 102 ASN A O 1
ATOM 799 N N . GLU A 1 103 ? 16.344 -5.57 9.281 1 95.19 103 GLU A N 1
ATOM 800 C CA . GLU A 1 103 ? 16.031 -4.398 8.469 1 95.19 103 GLU A CA 1
ATOM 801 C C . GLU A 1 103 ? 14.617 -3.898 8.758 1 95.19 103 GLU A C 1
ATOM 803 O O . GLU A 1 103 ? 14.414 -2.717 9.047 1 95.19 103 GLU A O 1
ATOM 808 N N . ILE A 1 104 ? 13.641 -4.812 8.727 1 92.81 104 ILE A N 1
ATOM 809 C CA . ILE A 1 104 ? 12.242 -4.422 8.883 1 92.81 104 ILE A CA 1
ATOM 810 C C . ILE A 1 104 ? 12.016 -3.902 10.305 1 92.81 104 ILE A C 1
ATOM 812 O O . ILE A 1 104 ? 11.367 -2.867 10.5 1 92.81 104 ILE A O 1
ATOM 816 N N . TYR A 1 105 ? 12.609 -4.609 11.234 1 95.75 105 TYR A N 1
ATOM 817 C CA . TYR A 1 105 ? 12.469 -4.156 12.617 1 95.75 105 TYR A CA 1
ATOM 818 C C . TYR A 1 105 ? 13.109 -2.785 12.805 1 95.75 105 TYR A C 1
ATOM 820 O O . TYR A 1 105 ? 12.523 -1.908 13.453 1 95.75 105 TYR A O 1
ATOM 828 N N . ALA A 1 106 ? 14.25 -2.588 12.297 1 97.88 106 ALA A N 1
ATOM 829 C CA . ALA A 1 106 ? 14.977 -1.325 12.438 1 97.88 106 ALA A CA 1
ATOM 830 C C . ALA A 1 106 ? 14.203 -0.179 11.789 1 97.88 106 ALA A C 1
ATOM 832 O O . ALA A 1 106 ? 14.18 0.938 12.312 1 97.88 106 ALA A O 1
ATOM 833 N N . LEU A 1 107 ? 13.625 -0.408 10.633 1 98.25 107 LEU A N 1
ATOM 834 C CA . LEU A 1 107 ? 12.82 0.606 9.961 1 98.25 107 LEU A CA 1
ATOM 835 C C . LEU A 1 107 ? 11.641 1.029 10.828 1 98.25 107 LEU A C 1
ATOM 837 O O . LEU A 1 107 ? 11.375 2.223 10.977 1 98.25 107 LEU A O 1
ATOM 841 N N . TRP A 1 108 ? 10.984 0.056 11.398 1 97.12 108 TRP A N 1
ATOM 842 C CA . TRP A 1 108 ? 9.852 0.343 12.273 1 97.12 108 TRP A CA 1
ATOM 843 C C . TRP A 1 108 ? 10.305 1.141 13.492 1 97.12 108 TRP A C 1
ATOM 845 O O . TRP A 1 108 ? 9.68 2.141 13.852 1 97.12 108 TRP A O 1
ATOM 855 N N . GLU A 1 109 ? 11.383 0.696 14.133 1 97.31 109 GLU A N 1
ATOM 856 C CA . GLU A 1 109 ? 11.914 1.372 15.312 1 97.31 109 GLU A CA 1
ATOM 857 C C . GLU A 1 109 ? 12.336 2.801 14.984 1 97.31 109 GLU A C 1
ATOM 859 O O . GLU A 1 109 ? 12.148 3.711 15.789 1 97.31 109 GLU A O 1
ATOM 864 N N . GLU A 1 110 ? 12.969 2.961 13.883 1 98.06 110 GLU A N 1
ATOM 865 C CA . GLU A 1 110 ? 13.375 4.277 13.398 1 98.06 110 GLU A CA 1
ATOM 866 C C . GLU A 1 110 ? 12.188 5.23 13.32 1 98.06 110 GLU A C 1
ATOM 868 O O . GLU A 1 110 ? 12.289 6.395 13.719 1 98.06 110 GLU A O 1
ATOM 873 N N . TYR A 1 111 ? 11.062 4.77 12.82 1 98.19 111 TYR A N 1
ATOM 874 C CA . TYR A 1 111 ? 9.852 5.57 12.742 1 98.19 111 TYR A CA 1
ATOM 875 C C . TYR A 1 111 ? 9.312 5.883 14.141 1 98.19 111 TYR A C 1
ATOM 877 O O . TYR A 1 111 ? 9 7.031 14.445 1 98.19 111 TYR A O 1
ATOM 885 N N . GLU A 1 112 ? 9.219 4.812 14.93 1 95.56 112 GLU A N 1
ATOM 886 C CA . GLU A 1 112 ? 8.641 4.941 16.266 1 95.56 112 GLU A CA 1
ATOM 887 C C . GLU A 1 112 ? 9.414 5.957 17.094 1 95.56 112 GLU A C 1
ATOM 889 O O . GLU A 1 112 ? 8.812 6.727 17.859 1 95.56 112 GLU A O 1
ATOM 894 N N . SER A 1 113 ? 10.656 5.98 16.953 1 96.19 113 SER A N 1
ATOM 895 C CA . SER A 1 113 ? 11.5 6.867 17.75 1 96.19 113 SER A CA 1
ATOM 896 C C . SER A 1 113 ? 11.789 8.164 17 1 96.19 113 SER A C 1
ATOM 898 O O . SER A 1 113 ? 12.414 9.078 17.547 1 96.19 113 SER A O 1
ATOM 900 N N . GLN A 1 114 ? 11.367 8.273 15.75 1 96.88 114 GLN A N 1
ATOM 901 C CA . GLN A 1 114 ? 11.648 9.43 14.898 1 96.88 114 GLN A CA 1
ATOM 902 C C . GLN A 1 114 ? 13.117 9.82 14.977 1 96.88 114 GLN A C 1
ATOM 904 O O . GLN A 1 114 ? 13.438 11 15.164 1 96.88 114 GLN A O 1
ATOM 909 N N . SER A 1 115 ? 14.008 8.883 14.758 1 97.31 115 SER A N 1
ATOM 910 C CA . SER A 1 115 ? 15.422 9.039 15.078 1 97.31 115 SER A CA 1
ATOM 911 C C . SER A 1 115 ? 16.219 9.523 13.859 1 97.31 115 SER A C 1
ATOM 913 O O . SER A 1 115 ? 17.422 9.773 13.953 1 97.31 115 SER A O 1
ATOM 915 N N . SER A 1 116 ? 15.664 9.625 12.711 1 98.06 116 SER A N 1
ATOM 916 C CA . SER A 1 116 ? 16.344 10.055 11.492 1 98.06 116 SER A CA 1
ATOM 917 C C . SER A 1 116 ? 15.508 11.078 10.727 1 98.06 116 SER A C 1
ATOM 919 O O . SER A 1 116 ? 14.297 11.18 10.945 1 98.06 116 SER A O 1
ATOM 921 N N . PRO A 1 117 ? 16.172 11.898 9.836 1 97.94 117 PRO A N 1
ATOM 922 C CA . PRO A 1 117 ? 15.406 12.805 8.984 1 97.94 117 PRO A CA 1
ATOM 923 C C . PRO A 1 117 ? 14.352 12.07 8.156 1 97.94 117 PRO A C 1
ATOM 925 O O . PRO A 1 117 ? 13.258 12.602 7.93 1 97.94 117 PRO A O 1
ATOM 928 N N . GLU A 1 118 ? 14.688 10.836 7.723 1 98.44 118 GLU A N 1
ATOM 929 C CA . GLU A 1 118 ? 13.734 10.023 6.965 1 98.44 118 GLU A CA 1
ATOM 930 C C . GLU A 1 118 ? 12.508 9.688 7.797 1 98.44 118 GLU A C 1
ATOM 932 O O . GLU A 1 118 ? 11.375 9.836 7.332 1 98.44 118 GLU A O 1
ATOM 937 N N . ALA A 1 119 ? 12.75 9.266 9.016 1 98.44 119 ALA A N 1
ATOM 938 C CA . ALA A 1 119 ? 11.648 8.906 9.906 1 98.44 119 ALA A CA 1
ATOM 939 C C . ALA A 1 119 ? 10.773 10.117 10.211 1 98.44 119 ALA A C 1
ATOM 941 O O . ALA A 1 119 ? 9.547 10.008 10.242 1 98.44 119 ALA A O 1
ATOM 942 N N . ARG A 1 120 ? 11.344 11.234 10.43 1 98.12 120 ARG A N 1
ATOM 943 C CA . ARG A 1 120 ? 10.594 12.453 10.703 1 98.12 120 ARG A CA 1
ATOM 944 C C . ARG A 1 120 ? 9.789 12.891 9.484 1 98.12 120 ARG A C 1
ATOM 946 O O . ARG A 1 120 ? 8.648 13.336 9.617 1 98.12 120 ARG A O 1
ATOM 953 N N . LEU A 1 121 ? 10.391 12.812 8.344 1 98.12 121 LEU A N 1
ATOM 954 C CA . LEU A 1 121 ? 9.672 13.125 7.113 1 98.12 121 LEU A CA 1
ATOM 955 C C . LEU A 1 121 ? 8.477 12.195 6.926 1 98.12 121 LEU A C 1
ATOM 957 O O . LEU A 1 121 ? 7.391 12.641 6.551 1 98.12 121 LEU A O 1
ATOM 961 N N . VAL A 1 122 ? 8.656 10.891 7.195 1 98.44 122 VAL A N 1
ATOM 962 C CA . VAL A 1 122 ? 7.57 9.93 7.047 1 98.44 122 VAL A CA 1
ATOM 963 C C . VAL A 1 122 ? 6.469 10.242 8.055 1 98.44 122 VAL A C 1
ATOM 965 O O . VAL A 1 122 ? 5.281 10.07 7.762 1 98.44 122 VAL A O 1
ATOM 968 N N . LYS A 1 123 ? 6.82 10.688 9.25 1 98 123 LYS A N 1
ATOM 969 C CA . LYS A 1 123 ? 5.812 11.133 10.211 1 98 123 LYS A CA 1
ATOM 970 C C . LYS A 1 123 ? 5.004 12.305 9.656 1 98 123 LYS A C 1
ATOM 972 O O . LYS A 1 123 ? 3.787 12.367 9.836 1 98 123 LYS A O 1
ATOM 977 N N . ASP A 1 124 ? 5.695 13.273 8.992 1 97.25 124 ASP A N 1
ATOM 978 C CA . ASP A 1 124 ? 4.992 14.352 8.305 1 97.25 124 ASP A CA 1
ATOM 979 C C . ASP A 1 124 ? 4.004 13.797 7.281 1 97.25 124 ASP A C 1
ATOM 981 O O . ASP A 1 124 ? 2.869 14.258 7.188 1 97.25 124 ASP A O 1
ATOM 985 N N . PHE A 1 125 ? 4.441 12.789 6.508 1 95.38 125 PHE A N 1
ATOM 986 C CA . PHE A 1 125 ? 3.576 12.164 5.52 1 95.38 125 PHE A CA 1
ATOM 987 C C . PHE A 1 125 ? 2.373 11.508 6.188 1 95.38 125 PHE A C 1
ATOM 989 O O . PHE A 1 125 ? 1.26 11.562 5.664 1 95.38 125 PHE A O 1
ATOM 996 N N . ASP A 1 126 ? 2.617 10.836 7.289 1 95.69 126 ASP A N 1
ATOM 997 C CA . ASP A 1 126 ? 1.556 10.172 8.039 1 95.69 126 ASP A CA 1
ATOM 998 C C . ASP A 1 126 ? 0.442 11.148 8.406 1 95.69 126 ASP A C 1
ATOM 1000 O O . ASP A 1 126 ? -0.734 10.883 8.148 1 95.69 126 ASP A O 1
ATOM 1004 N N . LEU A 1 127 ? 0.778 12.273 8.906 1 94.38 127 LEU A N 1
ATOM 1005 C CA . LEU A 1 127 ? -0.172 13.312 9.297 1 94.38 127 LEU A CA 1
ATOM 1006 C C . LEU A 1 127 ? -0.822 13.938 8.07 1 94.38 127 LEU A C 1
ATOM 1008 O O . LEU A 1 127 ? -2.027 14.195 8.062 1 94.38 127 LEU A O 1
ATOM 1012 N N . ALA A 1 128 ? -0.003 14.219 7.035 1 92.12 128 ALA A N 1
ATOM 1013 C CA . ALA A 1 128 ? -0.528 14.828 5.816 1 92.12 128 ALA A CA 1
ATOM 1014 C C . ALA A 1 128 ? -1.554 13.914 5.148 1 92.12 128 ALA A C 1
ATOM 1016 O O . ALA A 1 128 ? -2.6 14.383 4.688 1 92.12 128 ALA A O 1
ATOM 1017 N N . GLU A 1 129 ? -1.19 12.625 5.082 1 91.19 129 GLU A N 1
ATOM 1018 C CA . GLU A 1 129 ? -2.117 11.664 4.484 1 91.19 129 GLU A CA 1
ATOM 1019 C C . GLU A 1 129 ? -3.422 11.594 5.27 1 91.19 129 GLU A C 1
ATOM 1021 O O . GLU A 1 129 ? -4.496 11.453 4.684 1 91.19 129 GLU A O 1
ATOM 1026 N N . MET A 1 130 ? -3.371 11.656 6.551 1 89.25 130 MET A N 1
ATOM 1027 C CA . MET A 1 130 ? -4.562 11.648 7.398 1 89.25 130 MET A CA 1
ATOM 1028 C C . MET A 1 130 ? -5.484 12.812 7.047 1 89.25 130 MET A C 1
ATOM 1030 O O . MET A 1 130 ? -6.691 12.633 6.902 1 89.25 130 MET A O 1
ATOM 1034 N N . ILE A 1 131 ? -4.973 13.984 6.922 1 89.88 131 ILE A N 1
ATOM 1035 C CA . ILE A 1 131 ? -5.832 15.125 6.652 1 89.88 131 ILE A CA 1
ATOM 1036 C C . ILE A 1 131 ? -6.281 15.102 5.191 1 89.88 131 ILE A C 1
ATOM 1038 O O . ILE A 1 131 ? -7.395 15.516 4.871 1 89.88 131 ILE A O 1
ATOM 1042 N N . LEU A 1 132 ? -5.355 14.648 4.254 1 86.81 132 LEU A N 1
ATOM 1043 C CA . LEU A 1 132 ? -5.785 14.43 2.879 1 86.81 132 LEU A CA 1
ATOM 1044 C C . LEU A 1 132 ? -6.996 13.5 2.828 1 86.81 132 LEU A C 1
ATOM 1046 O O . LEU A 1 132 ? -7.984 13.797 2.152 1 86.81 132 LEU A O 1
ATOM 1050 N N . GLN A 1 133 ? -6.922 12.359 3.574 1 87.94 133 GLN A N 1
ATOM 1051 C CA . GLN A 1 133 ? -8.016 11.398 3.611 1 87.94 133 GLN A CA 1
ATOM 1052 C C . GLN A 1 133 ? -9.266 12.016 4.234 1 87.94 133 GLN A C 1
ATOM 1054 O O . GLN A 1 133 ? -10.383 11.766 3.771 1 87.94 133 GLN A O 1
ATOM 1059 N N . ALA A 1 134 ? -9.109 12.742 5.289 1 87.81 134 ALA A N 1
ATOM 1060 C CA . ALA A 1 134 ? -10.227 13.43 5.922 1 87.81 134 ALA A CA 1
ATOM 1061 C C . ALA A 1 134 ? -10.953 14.336 4.934 1 87.81 134 ALA A C 1
ATOM 1063 O O . ALA A 1 134 ? -12.18 14.328 4.852 1 87.81 134 ALA A O 1
ATOM 1064 N N . GLN A 1 135 ? -10.188 1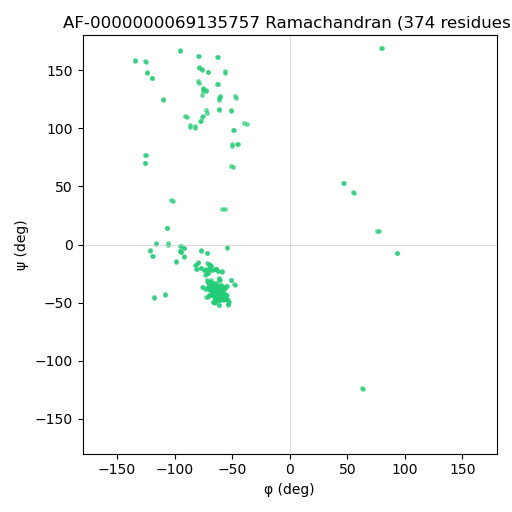5.125 4.172 1 86.38 135 GLN A N 1
ATOM 1065 C CA . GLN A 1 135 ? -10.766 16 3.162 1 86.38 135 GLN A CA 1
ATOM 1066 C C . GLN A 1 135 ? -11.539 15.203 2.119 1 86.38 135 GLN A C 1
ATOM 1068 O O . GLN A 1 135 ? -12.641 15.602 1.72 1 86.38 135 GLN A O 1
ATOM 1073 N N . GLU A 1 136 ? -10.961 14.125 1.648 1 83.44 136 GLU A N 1
ATOM 1074 C CA . GLU A 1 136 ? -11.602 13.289 0.643 1 83.44 136 GLU A CA 1
ATOM 1075 C C . GLU A 1 136 ? -12.922 12.719 1.164 1 83.44 136 GLU A C 1
ATOM 1077 O O . GLU A 1 136 ? -13.898 12.617 0.421 1 83.44 136 GLU A O 1
ATOM 1082 N N . TYR A 1 137 ? -12.93 12.305 2.445 1 85.75 137 TYR A N 1
ATOM 1083 C CA . TYR A 1 137 ? -14.164 11.812 3.047 1 85.75 137 TYR A CA 1
ATOM 1084 C C . TYR A 1 137 ? -15.227 12.906 3.094 1 85.75 137 TYR A C 1
ATOM 1086 O O . TYR A 1 137 ? -16.391 12.648 2.797 1 85.75 137 TYR A O 1
ATOM 1094 N N . GLU A 1 138 ? -14.852 14.102 3.494 1 86.56 138 GLU A N 1
ATOM 1095 C CA . GLU A 1 138 ? -15.781 15.227 3.521 1 86.56 138 GLU A CA 1
ATOM 1096 C C . GLU A 1 138 ? -16.391 15.477 2.143 1 86.56 138 GLU A C 1
ATOM 1098 O O . GLU A 1 138 ? -17.578 15.758 2.021 1 86.56 138 GLU A O 1
ATOM 1103 N N . GLU A 1 139 ? -15.523 15.453 1.116 1 82.12 139 GLU A N 1
ATOM 1104 C CA . GLU A 1 139 ? -15.984 15.672 -0.252 1 82.12 139 GLU A CA 1
ATOM 1105 C C . GLU A 1 139 ? -16.906 14.547 -0.705 1 82.12 139 GLU A C 1
ATOM 1107 O O . GLU A 1 139 ? -17.984 14.805 -1.267 1 82.12 139 GLU A O 1
ATOM 1112 N N . LEU A 1 140 ? -16.531 13.32 -0.44 1 79.5 140 LEU A N 1
ATOM 1113 C CA . LEU A 1 140 ? -17.297 12.156 -0.869 1 79.5 140 LEU A CA 1
ATOM 1114 C C . LEU A 1 140 ? -18.656 12.117 -0.183 1 79.5 140 LEU A C 1
ATOM 1116 O O . LEU A 1 140 ? -19.656 11.766 -0.807 1 79.5 140 LEU A O 1
ATOM 1120 N N . GLU A 1 141 ? -18.656 12.492 1.057 1 85.44 141 GLU A N 1
ATOM 1121 C CA . GLU A 1 141 ? -19.891 12.406 1.842 1 85.44 141 GLU A CA 1
ATOM 1122 C C . GLU A 1 141 ? -20.641 13.734 1.837 1 85.44 141 GLU A C 1
ATOM 1124 O O . GLU A 1 141 ? -21.688 13.859 2.477 1 85.44 141 GLU A O 1
ATOM 1129 N N . GLU A 1 142 ? -20.062 14.758 1.151 1 88.31 142 GLU A N 1
ATOM 1130 C CA . GLU A 1 142 ? -20.672 16.094 1.07 1 88.31 142 GLU A CA 1
ATOM 1131 C C . GLU A 1 142 ? -20.938 16.656 2.461 1 88.31 142 GLU A C 1
ATOM 1133 O O . GLU A 1 142 ? -22.062 17.094 2.742 1 88.31 142 GLU A O 1
ATOM 1138 N N . THR A 1 143 ? -19.969 16.5 3.303 1 90.38 143 THR A N 1
ATOM 1139 C CA . THR A 1 143 ? -20.047 17.016 4.664 1 90.38 143 THR A CA 1
ATOM 1140 C C . THR A 1 143 ? -18.844 17.906 4.965 1 90.38 143 THR A C 1
ATOM 1142 O O . THR A 1 143 ? -18 17.562 5.797 1 90.38 143 THR A O 1
ATOM 1145 N N . PRO A 1 144 ? -18.875 19.094 4.289 1 90.19 144 PRO A N 1
ATOM 1146 C CA . PRO A 1 144 ? -17.719 19.984 4.484 1 90.19 144 PRO A CA 1
ATOM 1147 C C . PRO A 1 144 ? -17.531 20.406 5.941 1 90.19 144 PRO A C 1
ATOM 1149 O O . PRO A 1 144 ? -18.516 20.75 6.617 1 90.19 144 PRO A O 1
ATOM 1152 N N . GLY A 1 145 ? -16.328 20.203 6.465 1 90.5 145 GLY A N 1
ATOM 1153 C CA . GLY A 1 145 ? -16 20.688 7.797 1 90.5 145 GLY A CA 1
ATOM 1154 C C . GLY A 1 145 ? -16.234 19.656 8.883 1 90.5 145 GLY A C 1
ATOM 1155 O O . GLY A 1 145 ? -15.828 19.844 10.031 1 90.5 145 GLY A O 1
ATOM 1156 N N . ARG A 1 146 ? -16.812 18.562 8.562 1 90.5 146 ARG A N 1
ATOM 1157 C CA . ARG A 1 146 ? -17.203 17.547 9.539 1 90.5 146 ARG A CA 1
ATOM 1158 C C . ARG A 1 146 ? -15.984 17 10.281 1 90.5 146 ARG A C 1
ATOM 1160 O O . ARG A 1 146 ? -16.062 16.703 11.477 1 90.5 146 ARG A O 1
ATOM 1167 N N . LEU A 1 147 ? -14.953 16.859 9.578 1 91.31 147 LEU A N 1
ATOM 1168 C CA . LEU A 1 147 ? -13.773 16.219 10.164 1 91.31 147 LEU A CA 1
ATOM 1169 C C . LEU A 1 147 ? -12.727 17.266 10.531 1 91.31 147 LEU A C 1
ATOM 1171 O O . LEU A 1 147 ? -11.523 17.016 10.414 1 91.31 147 LEU A O 1
ATOM 1175 N N . GLN A 1 148 ? -13.125 18.406 11.016 1 92.69 148 GLN A N 1
ATOM 1176 C CA . GLN A 1 148 ? -12.25 19.531 11.367 1 92.69 148 GLN A CA 1
ATOM 1177 C C . GLN A 1 148 ? -11.266 19.125 12.461 1 92.69 148 GLN A C 1
ATOM 1179 O O . GLN A 1 148 ? -10.148 19.641 12.508 1 92.69 148 GLN A O 1
ATOM 1184 N N . GLU A 1 149 ? -11.664 18.219 13.273 1 91.56 149 GLU A N 1
ATOM 1185 C CA . GLU A 1 149 ? -10.82 17.812 14.391 1 91.56 149 GLU A CA 1
ATOM 1186 C C . GLU A 1 149 ? -9.477 17.266 13.891 1 91.56 149 GLU A C 1
ATOM 1188 O O . GLU A 1 149 ? -8.453 17.453 14.547 1 91.56 149 GLU A O 1
ATOM 1193 N N . PHE A 1 150 ? -9.367 16.594 12.789 1 90.12 150 PHE A N 1
ATOM 1194 C CA . PHE A 1 150 ? -8.141 16.047 12.234 1 90.12 150 PHE A CA 1
ATOM 1195 C C . PHE A 1 150 ? -7.215 17.156 11.758 1 90.12 150 PHE A C 1
ATOM 1197 O O . PHE A 1 150 ? -5.996 17.078 11.922 1 90.12 150 PHE A O 1
ATOM 1204 N N . PHE A 1 151 ? -7.785 18.156 11.188 1 91.75 151 PHE A N 1
ATOM 1205 C CA . PHE A 1 151 ? -7.012 19.312 10.75 1 91.75 151 PHE A CA 1
ATOM 1206 C C . PHE A 1 151 ? -6.469 20.078 11.945 1 91.75 151 PHE A C 1
ATOM 1208 O O . PHE A 1 151 ? -5.293 20.453 11.969 1 91.75 151 PHE A O 1
ATOM 1215 N N . ASP A 1 152 ? -7.352 20.266 12.969 1 94.25 152 ASP A N 1
ATOM 1216 C CA . ASP A 1 152 ? -6.934 20.953 14.18 1 94.25 152 ASP A CA 1
ATOM 1217 C C . ASP A 1 152 ? -5.797 20.203 14.875 1 94.25 152 ASP A C 1
ATOM 1219 O O . ASP A 1 152 ? -4.836 20.828 15.344 1 94.25 152 ASP A O 1
ATOM 1223 N N . SER A 1 153 ? -5.863 18.922 14.906 1 91.5 153 SER A N 1
ATOM 1224 C CA . SER A 1 153 ? -4.902 18.109 15.641 1 91.5 153 SER A CA 1
ATOM 1225 C C . SER A 1 153 ? -3.537 18.109 14.953 1 91.5 153 SER A C 1
ATOM 1227 O O . SER A 1 153 ? -2.531 17.734 15.562 1 91.5 153 SER A O 1
ATOM 1229 N N . THR A 1 154 ? -3.465 18.516 13.703 1 94.19 154 THR A N 1
ATOM 1230 C CA . THR A 1 154 ? -2.205 18.453 12.961 1 94.19 154 THR A CA 1
ATOM 1231 C C . THR A 1 154 ? -1.611 19.844 12.805 1 94.19 154 THR A C 1
ATOM 1233 O O . THR A 1 154 ? -0.529 20 12.234 1 94.19 154 THR A O 1
ATOM 1236 N N . GLU A 1 155 ? -2.252 20.891 13.32 1 93.5 155 GLU A N 1
ATOM 1237 C CA . GLU A 1 155 ? -1.791 22.266 13.148 1 93.5 155 GLU A CA 1
ATOM 1238 C C . GLU A 1 155 ? -0.407 22.453 13.758 1 93.5 155 GLU A C 1
ATOM 1240 O O . GLU A 1 155 ? -0.179 22.109 14.922 1 93.5 155 GLU A O 1
ATOM 1245 N N . GLY A 1 156 ? 0.511 22.953 12.961 1 93.88 156 GLY A N 1
ATOM 1246 C CA . GLY A 1 156 ? 1.841 23.297 13.43 1 93.88 156 GLY A CA 1
ATOM 1247 C C . GLY A 1 156 ? 2.738 22.094 13.641 1 93.88 156 GLY A C 1
ATOM 1248 O O . GLY A 1 156 ? 3.84 22.219 14.18 1 93.88 156 GLY A O 1
ATOM 1249 N N . ARG A 1 157 ? 2.346 20.969 13.18 1 95.25 157 ARG A N 1
ATOM 1250 C CA . ARG A 1 157 ? 3.096 19.75 13.477 1 95.25 157 ARG A CA 1
ATOM 1251 C C . ARG A 1 157 ? 4.012 19.375 12.32 1 95.25 157 ARG A C 1
ATOM 1253 O O . ARG A 1 157 ? 4.914 18.547 12.477 1 95.25 157 ARG A O 1
ATOM 1260 N N . PHE A 1 158 ? 3.818 19.938 11.18 1 96.12 158 PHE A N 1
ATOM 1261 C CA . PHE A 1 158 ? 4.598 19.578 10 1 96.12 158 PHE A CA 1
ATOM 1262 C C . PHE A 1 158 ? 5.957 20.266 10.023 1 96.12 158 PHE A C 1
ATOM 1264 O O . PHE A 1 158 ? 6.062 21.438 10.383 1 96.12 158 PHE A O 1
ATOM 1271 N N . ARG A 1 159 ? 7.008 19.562 9.602 1 95.88 159 ARG A N 1
ATOM 1272 C CA . ARG A 1 159 ? 8.367 20.078 9.711 1 95.88 159 ARG A CA 1
ATOM 1273 C C . ARG A 1 159 ? 9.008 20.234 8.336 1 95.88 159 ARG A C 1
ATOM 1275 O O . ARG A 1 159 ? 9.633 21.266 8.055 1 95.88 159 ARG A O 1
ATOM 1282 N N . HIS A 1 160 ? 8.898 19.297 7.516 1 95.25 160 HIS A N 1
ATOM 1283 C CA . HIS A 1 160 ? 9.578 19.328 6.223 1 95.25 160 HIS A CA 1
ATOM 1284 C C . HIS A 1 160 ? 8.922 20.328 5.277 1 95.25 160 HIS A C 1
ATOM 1286 O O . HIS A 1 160 ? 7.699 20.312 5.102 1 95.25 160 HIS A O 1
ATOM 1292 N N . PRO A 1 161 ? 9.695 21.172 4.605 1 93.44 161 PRO A N 1
ATOM 1293 C CA . PRO A 1 161 ? 9.141 22.234 3.764 1 93.44 161 PRO A CA 1
ATOM 1294 C C . PRO A 1 161 ? 8.258 21.688 2.643 1 93.44 161 PRO A C 1
ATOM 1296 O O . PRO A 1 161 ? 7.219 22.281 2.332 1 93.44 161 PRO A O 1
ATOM 1299 N N . ASP A 1 162 ? 8.641 20.656 2.004 1 86.88 162 ASP A N 1
ATOM 1300 C CA . ASP A 1 162 ? 7.84 20.078 0.923 1 86.88 162 ASP A CA 1
ATOM 1301 C C . ASP A 1 162 ? 6.469 19.641 1.43 1 86.88 162 ASP A C 1
ATOM 1303 O O . ASP A 1 162 ? 5.469 19.766 0.722 1 86.88 162 ASP A O 1
ATOM 1307 N N . VAL A 1 163 ? 6.438 19.078 2.617 1 93.12 163 VAL A N 1
ATOM 1308 C CA . VAL A 1 163 ? 5.176 18.609 3.178 1 93.12 163 VAL A CA 1
ATOM 1309 C C . VAL A 1 163 ? 4.312 19.797 3.582 1 93.12 163 VAL A C 1
ATOM 1311 O O . VAL A 1 163 ? 3.092 19.781 3.391 1 93.12 163 VAL A O 1
ATOM 1314 N N . ILE A 1 164 ? 4.957 20.812 4.113 1 93.19 164 ILE A N 1
ATOM 1315 C CA . ILE A 1 164 ? 4.238 22.031 4.473 1 93.19 164 ILE A CA 1
ATOM 1316 C C . ILE A 1 164 ? 3.564 22.625 3.232 1 93.19 164 ILE A C 1
ATOM 1318 O O . ILE A 1 164 ? 2.395 23.016 3.279 1 93.19 164 ILE A O 1
ATOM 1322 N N . GLN A 1 165 ? 4.262 22.625 2.146 1 87.94 165 GLN A N 1
ATOM 1323 C CA . GLN A 1 165 ? 3.697 23.125 0.897 1 87.94 165 GLN A CA 1
ATOM 1324 C C . GLN A 1 165 ? 2.506 22.281 0.456 1 87.94 165 GLN A C 1
ATOM 1326 O O . GLN A 1 165 ? 1.492 22.828 0.003 1 87.94 165 GLN A O 1
ATOM 1331 N N . LEU A 1 166 ? 2.643 20.984 0.536 1 86 166 LEU A N 1
ATOM 1332 C CA . LEU A 1 166 ? 1.559 20.078 0.193 1 86 166 LEU A CA 1
ATOM 1333 C C . LEU A 1 166 ? 0.335 20.328 1.066 1 86 166 LEU A C 1
ATOM 1335 O O . LEU A 1 166 ? -0.786 20.422 0.56 1 86 166 LEU A O 1
ATOM 1339 N N . VAL A 1 167 ? 0.576 20.469 2.338 1 90.56 167 VAL A N 1
ATOM 1340 C CA . VAL A 1 167 ? -0.508 20.672 3.297 1 90.56 167 VAL A CA 1
ATOM 1341 C C . VAL A 1 167 ? -1.193 22 3.041 1 90.56 167 VAL A C 1
ATOM 1343 O O . VAL A 1 167 ? -2.42 22.109 3.125 1 90.56 167 VAL A O 1
ATOM 1346 N N . ASP A 1 168 ? -0.443 23.016 2.736 1 89.88 168 ASP A N 1
ATOM 1347 C CA . ASP A 1 168 ? -1.013 24.312 2.406 1 89.88 168 ASP A CA 1
ATOM 1348 C C . ASP A 1 168 ? -1.934 24.219 1.192 1 89.88 168 ASP A C 1
ATOM 1350 O O . ASP A 1 168 ? -3.01 24.828 1.174 1 89.88 168 ASP A O 1
ATOM 1354 N N . CYS A 1 169 ? -1.472 23.5 0.221 1 83.56 169 CYS A N 1
ATOM 1355 C CA . CYS A 1 169 ? -2.283 23.281 -0.97 1 83.56 169 CYS A CA 1
ATOM 1356 C C . CYS A 1 169 ? -3.586 22.562 -0.617 1 83.56 169 CYS A C 1
ATOM 1358 O O . CYS A 1 169 ? -4.656 22.953 -1.094 1 83.56 169 CYS A O 1
ATOM 1360 N N . LEU A 1 170 ? -3.49 21.562 0.216 1 84.56 170 LEU A N 1
ATOM 1361 C CA . LEU A 1 170 ? -4.66 20.797 0.641 1 84.56 170 LEU A CA 1
ATOM 1362 C C . LEU A 1 170 ? -5.645 21.688 1.39 1 84.56 170 LEU A C 1
ATOM 1364 O O . LEU A 1 170 ? -6.852 21.625 1.147 1 84.56 170 LEU A O 1
ATOM 1368 N N . LYS A 1 171 ? -5.109 22.5 2.242 1 88.69 171 LYS A N 1
ATOM 1369 C CA . LYS A 1 171 ? -5.957 23.375 3.043 1 88.69 171 LYS A CA 1
ATOM 1370 C C . LYS A 1 171 ? -6.637 24.422 2.172 1 88.69 171 LYS A C 1
ATOM 1372 O O . LYS A 1 171 ? -7.801 24.766 2.4 1 88.69 171 LYS A O 1
ATOM 1377 N N . GLU A 1 172 ? -5.926 24.922 1.21 1 88.19 172 GLU A N 1
ATOM 1378 C CA . GLU A 1 172 ? -6.504 25.906 0.285 1 88.19 172 GLU A CA 1
ATOM 1379 C C . GLU A 1 172 ? -7.648 25.281 -0.519 1 88.19 172 GLU A C 1
ATOM 1381 O O . GLU A 1 172 ? -8.695 25.906 -0.689 1 88.19 172 GLU A O 1
ATOM 1386 N N . GLU A 1 173 ? -7.398 24.109 -0.995 1 81.94 173 GLU A N 1
ATOM 1387 C CA . GLU A 1 173 ? -8.438 23.406 -1.736 1 81.94 173 GLU A CA 1
ATOM 1388 C C . GLU A 1 173 ? -9.664 23.141 -0.861 1 81.94 173 GLU A C 1
ATOM 1390 O O . GLU A 1 173 ? -10.797 23.281 -1.316 1 81.94 173 GLU A O 1
ATOM 1395 N N . ARG A 1 174 ? -9.406 22.719 0.323 1 87.94 174 ARG A N 1
ATOM 1396 C CA . ARG A 1 174 ? -10.5 22.422 1.243 1 87.94 174 ARG A CA 1
ATOM 1397 C C . ARG A 1 174 ? -11.328 23.672 1.526 1 87.94 174 ARG A C 1
ATOM 1399 O O . ARG A 1 174 ? -12.555 23.609 1.605 1 87.94 174 ARG A O 1
ATOM 1406 N N . ARG A 1 175 ? -10.68 24.797 1.733 1 88.44 175 ARG A N 1
ATOM 1407 C CA . ARG A 1 175 ? -11.367 26.062 1.956 1 88.44 175 ARG A CA 1
ATOM 1408 C C . ARG A 1 175 ? -12.273 26.406 0.783 1 88.44 175 ARG A C 1
ATOM 1410 O O . ARG A 1 175 ? -13.391 26.891 0.978 1 88.44 175 ARG A O 1
ATOM 1417 N N . GLY A 1 176 ? -11.781 26.109 -0.391 1 82.69 176 GLY A N 1
ATOM 1418 C CA . GLY A 1 176 ? -12.602 26.328 -1.573 1 82.69 176 GLY A CA 1
ATOM 1419 C C . GLY A 1 176 ? -13.859 25.484 -1.59 1 82.69 176 GLY A C 1
ATOM 1420 O O . GLY A 1 176 ? -14.938 25.969 -1.952 1 82.69 176 GLY A O 1
ATOM 1421 N N . HIS A 1 177 ? -13.742 24.312 -1.185 1 80.44 177 HIS A N 1
ATOM 1422 C CA . HIS A 1 177 ? -14.883 23.422 -1.146 1 80.44 177 HIS A CA 1
ATOM 1423 C C . HIS A 1 177 ? -15.883 23.828 -0.073 1 80.44 177 HIS A C 1
ATOM 1425 O O . HIS A 1 177 ? -17.094 23.703 -0.257 1 80.44 177 HIS A O 1
ATOM 1431 N N . MET A 1 178 ? -15.336 24.266 1.032 1 83.75 178 MET A N 1
ATOM 1432 C CA . MET A 1 178 ? -16.203 24.672 2.137 1 83.75 178 MET A CA 1
ATOM 1433 C C . MET A 1 178 ? -16.953 25.969 1.797 1 83.75 178 MET A C 1
ATOM 1435 O O . MET A 1 178 ? -18.109 26.141 2.191 1 83.75 178 MET A O 1
ATOM 1439 N N . SER A 1 179 ? -16.297 26.781 1.123 1 81.06 179 SER A N 1
ATOM 1440 C CA . SER A 1 179 ? -16.938 28.031 0.711 1 81.06 179 SER A CA 1
ATOM 1441 C C . SER A 1 179 ? -18.031 27.766 -0.315 1 81.06 179 SER A C 1
ATOM 1443 O O . SER A 1 179 ? -19.094 28.406 -0.275 1 81.06 179 SER A O 1
ATOM 1445 N N . LYS A 1 180 ? -17.891 26.922 -1.205 1 71.69 180 LYS A N 1
ATOM 1446 C CA . LYS A 1 180 ? -18.891 26.578 -2.213 1 71.69 180 LYS A CA 1
ATOM 1447 C C . LYS A 1 180 ? -20.109 25.922 -1.578 1 71.69 180 LYS A C 1
ATOM 1449 O O . LYS A 1 180 ? -21.234 26.141 -2.021 1 71.69 180 LYS A O 1
ATOM 1454 N N . ALA A 1 181 ? -19.906 25.156 -0.571 1 70.38 181 ALA A N 1
ATOM 1455 C CA . ALA A 1 181 ? -21 24.469 0.106 1 70.38 181 ALA A CA 1
ATOM 1456 C C . ALA A 1 181 ? -21.844 25.422 0.936 1 70.38 181 ALA A C 1
ATOM 1458 O O . ALA A 1 181 ? -23.016 25.172 1.184 1 70.38 181 ALA A O 1
ATOM 1459 N N . ALA A 1 182 ? -21.219 26.453 1.304 1 68.44 182 ALA A N 1
ATOM 1460 C CA . ALA A 1 182 ? -21.906 27.453 2.125 1 68.44 182 ALA A CA 1
ATOM 1461 C C . ALA A 1 182 ? -22.734 28.391 1.261 1 68.44 182 ALA A C 1
ATOM 1463 O O . ALA A 1 182 ? -23.594 29.125 1.772 1 68.44 182 ALA A O 1
ATOM 1464 N N . GLU A 1 183 ? -22.453 28.438 -0.039 1 66.25 183 GLU A N 1
ATOM 1465 C CA . GLU A 1 183 ? -23.25 29.297 -0.908 1 66.25 183 GLU A CA 1
ATOM 1466 C C . GLU A 1 183 ? -24.656 28.719 -1.115 1 66.25 183 GLU A C 1
ATOM 1468 O O . GLU A 1 183 ? -24.812 27.531 -1.431 1 66.25 183 GLU A O 1
ATOM 1473 N N . PRO A 1 184 ? -25.734 29.359 -0.63 1 62.25 184 PRO A N 1
ATOM 1474 C CA . PRO A 1 184 ? -27.125 28.938 -0.8 1 62.25 184 PRO A CA 1
ATOM 1475 C C . PRO A 1 184 ? -27.453 28.547 -2.238 1 62.25 184 PRO A C 1
ATOM 1477 O O . PRO A 1 184 ? -26.812 29.031 -3.176 1 62.25 184 PRO A O 1
ATOM 1480 N N . PRO A 1 185 ? -28.016 27.297 -2.445 1 56.66 185 PRO A N 1
ATOM 1481 C CA . PRO A 1 185 ? -28.453 26.984 -3.811 1 56.66 185 PRO A CA 1
ATOM 1482 C C . PRO A 1 185 ? -29.062 28.172 -4.527 1 56.66 185 PRO A C 1
ATOM 1484 O O . PRO A 1 185 ? -29.812 28.938 -3.924 1 56.66 185 PRO A O 1
ATOM 1487 N N . THR A 1 186 ? -28.328 28.703 -5.371 1 49.91 186 THR A N 1
ATOM 1488 C CA . THR A 1 186 ? -28.969 29.75 -6.164 1 49.91 186 THR A CA 1
ATOM 1489 C C . THR A 1 186 ? -30.297 29.266 -6.738 1 49.91 186 THR A C 1
ATOM 1491 O O . THR A 1 186 ? -30.344 28.266 -7.453 1 49.91 186 THR A O 1
ATOM 1494 N N . HIS A 1 187 ? -31.328 29.375 -6.055 1 48.66 187 HIS A N 1
ATOM 1495 C CA . HIS A 1 187 ? -32.656 29.281 -6.645 1 48.66 187 HIS A CA 1
ATOM 1496 C C . HIS A 1 187 ? -32.75 30.109 -7.922 1 48.66 187 HIS A C 1
ATOM 1498 O O . HIS A 1 187 ? -32.5 31.328 -7.902 1 48.66 187 HIS A O 1
ATOM 1504 N N . THR A 1 188 ? -32.406 29.641 -9.078 1 43.72 188 THR A N 1
ATOM 1505 C CA . THR A 1 188 ? -32.938 30.344 -10.234 1 43.72 188 THR A CA 1
ATOM 1506 C C . THR A 1 188 ? -34.469 30.547 -10.07 1 43.72 188 THR A C 1
ATOM 1508 O O . THR A 1 188 ? -35.219 29.578 -9.938 1 43.72 188 THR A O 1
ATOM 1511 N N . SER A 1 189 ? -34.844 31.672 -9.648 1 33.06 189 SER A N 1
ATOM 1512 C CA . SER A 1 189 ? -36.219 32.094 -9.922 1 33.06 189 SER A CA 1
ATOM 1513 C C . SER A 1 189 ? -36.562 31.938 -11.398 1 33.06 189 SER A C 1
ATOM 1515 O O . SER A 1 189 ? -35.75 32.219 -12.266 1 33.06 189 SER A O 1
ATOM 1517 N N . MET B 1 1 ? -1.668 24.734 -8.438 1 46.44 1 MET B N 1
ATOM 1518 C CA . MET B 1 1 ? -1.835 23.594 -7.555 1 46.44 1 MET B CA 1
ATOM 1519 C C . MET B 1 1 ? -0.537 22.797 -7.441 1 46.44 1 MET B C 1
ATOM 1521 O O . MET B 1 1 ? 0.261 22.766 -8.375 1 46.44 1 MET B O 1
ATOM 1525 N N . ASP B 1 2 ? -0.101 22.609 -6.242 1 56.94 2 ASP B N 1
ATOM 1526 C CA . ASP B 1 2 ? 1.14 21.875 -6.004 1 56.94 2 ASP B CA 1
ATOM 1527 C C . ASP B 1 2 ? 1.135 20.531 -6.73 1 56.94 2 ASP B C 1
ATOM 1529 O O . ASP B 1 2 ? 0.182 19.766 -6.605 1 56.94 2 ASP B O 1
ATOM 1533 N N . PRO B 1 3 ? 2.025 20.375 -7.684 1 51.66 3 PRO B N 1
ATOM 1534 C CA . PRO B 1 3 ? 2.061 19.188 -8.531 1 51.66 3 PRO B CA 1
ATOM 1535 C C . PRO B 1 3 ? 1.983 17.891 -7.73 1 51.66 3 PRO B C 1
ATOM 1537 O O . PRO B 1 3 ? 1.352 16.922 -8.164 1 51.66 3 PRO B O 1
ATOM 1540 N N . ILE B 1 4 ? 2.539 17.859 -6.57 1 55.22 4 ILE B N 1
ATOM 1541 C CA . ILE B 1 4 ? 2.549 16.641 -5.758 1 55.22 4 ILE B CA 1
ATOM 1542 C C . ILE B 1 4 ? 1.146 16.359 -5.227 1 55.22 4 ILE B C 1
ATOM 1544 O O . ILE B 1 4 ? 0.69 15.219 -5.219 1 55.22 4 ILE B O 1
ATOM 1548 N N . CYS B 1 5 ? 0.461 17.438 -4.906 1 59.28 5 CYS B N 1
ATOM 1549 C CA . CYS B 1 5 ? -0.901 17.297 -4.406 1 59.28 5 CYS B CA 1
ATOM 1550 C C . CYS B 1 5 ? -1.81 16.688 -5.469 1 59.28 5 CYS B C 1
ATOM 1552 O O . CYS B 1 5 ? -2.578 15.766 -5.18 1 59.28 5 CYS B O 1
ATOM 1554 N N . VAL B 1 6 ? -1.67 17.25 -6.672 1 61.88 6 VAL B N 1
ATOM 1555 C CA . VAL B 1 6 ? -2.535 16.797 -7.754 1 61.88 6 VAL B CA 1
ATOM 1556 C C . VAL B 1 6 ? -2.174 15.359 -8.141 1 61.88 6 VAL B C 1
ATOM 1558 O O . VAL B 1 6 ? -3.049 14.57 -8.508 1 61.88 6 VAL B O 1
ATOM 1561 N N . PHE B 1 7 ? -0.925 15.047 -8.016 1 61.09 7 PHE B N 1
ATOM 1562 C CA . PHE B 1 7 ? -0.469 13.711 -8.375 1 61.09 7 PHE B CA 1
ATOM 1563 C C . PHE B 1 7 ? -0.961 12.68 -7.371 1 61.09 7 PHE B C 1
ATOM 1565 O O . PHE B 1 7 ? -1.27 11.539 -7.738 1 61.09 7 PHE B O 1
ATOM 1572 N N . ILE B 1 8 ? -1.099 13.031 -6.082 1 63.19 8 ILE B N 1
ATOM 1573 C CA . ILE B 1 8 ? -1.468 12.086 -5.031 1 63.19 8 ILE B CA 1
ATOM 1574 C C . ILE B 1 8 ? -2.98 11.875 -5.039 1 63.19 8 ILE B C 1
ATOM 1576 O O . ILE B 1 8 ? -3.463 10.797 -4.684 1 63.19 8 ILE B O 1
ATOM 1580 N N . SER B 1 9 ? -3.709 12.82 -5.621 1 65.5 9 SER B N 1
ATOM 1581 C CA . SER B 1 9 ? -5.164 12.82 -5.531 1 65.5 9 SER B CA 1
ATOM 1582 C C . SER B 1 9 ? -5.762 11.602 -6.227 1 65.5 9 SER B C 1
ATOM 1584 O O . SER B 1 9 ? -6.652 10.945 -5.684 1 65.5 9 SER B O 1
ATOM 1586 N N . PRO B 1 10 ? -5.199 11.125 -7.375 1 60.47 10 PRO B N 1
ATOM 1587 C CA . PRO B 1 10 ? -5.781 9.969 -8.055 1 60.47 10 PRO B CA 1
ATOM 1588 C C . PRO B 1 10 ? -5.59 8.672 -7.273 1 60.47 10 PRO B C 1
ATOM 1590 O O . PRO B 1 10 ? -6.324 7.699 -7.492 1 60.47 10 PRO B O 1
ATOM 1593 N N . THR B 1 11 ? -4.66 8.68 -6.316 1 67.12 11 THR B N 1
ATOM 1594 C CA . THR B 1 11 ? -4.449 7.469 -5.539 1 67.12 11 THR B CA 1
ATOM 1595 C C . THR B 1 11 ? -5.66 7.168 -4.66 1 67.12 11 THR B C 1
ATOM 1597 O O . THR B 1 11 ? -5.852 6.027 -4.23 1 67.12 11 THR B O 1
ATOM 1600 N N . ALA B 1 12 ? -6.426 8.203 -4.402 1 59.81 12 ALA B N 1
ATOM 1601 C CA . ALA B 1 12 ? -7.656 7.992 -3.641 1 59.81 12 ALA B CA 1
ATOM 1602 C C . ALA B 1 12 ? -8.547 6.949 -4.312 1 59.81 12 ALA B C 1
ATOM 1604 O O . ALA B 1 12 ? -9.188 6.141 -3.635 1 59.81 12 ALA B O 1
ATOM 1605 N N . VAL B 1 13 ? -8.57 6.98 -5.668 1 62.41 13 VAL B N 1
ATOM 1606 C CA . VAL B 1 13 ? -9.391 6.039 -6.43 1 62.41 13 VAL B CA 1
ATOM 1607 C C . VAL B 1 13 ? -8.898 4.617 -6.184 1 62.41 13 VAL B C 1
ATOM 1609 O O . VAL B 1 13 ? -9.703 3.693 -6.039 1 62.41 13 VAL B O 1
ATOM 1612 N N . LEU B 1 14 ? -7.602 4.434 -6.023 1 72.25 14 LEU B N 1
ATOM 1613 C CA . LEU B 1 14 ? -7.008 3.109 -5.875 1 72.25 14 LEU B CA 1
ATOM 1614 C C . LEU B 1 14 ? -7.363 2.502 -4.52 1 72.25 14 LEU B C 1
ATOM 1616 O O . LEU B 1 14 ? -7.395 1.278 -4.375 1 72.25 14 LEU B O 1
ATOM 1620 N N . LEU B 1 15 ? -7.66 3.371 -3.555 1 74.88 15 LEU B N 1
ATOM 1621 C CA . LEU B 1 15 ? -8.016 2.922 -2.213 1 74.88 15 LEU B CA 1
ATOM 1622 C C . LEU B 1 15 ? -9.406 2.297 -2.201 1 74.88 15 LEU B C 1
ATOM 1624 O O . LEU B 1 15 ? -9.719 1.478 -1.333 1 74.88 15 LEU B O 1
ATOM 1628 N N . HIS B 1 16 ? -10.266 2.652 -3.24 1 71.81 16 HIS B N 1
ATOM 1629 C CA . HIS B 1 16 ? -11.656 2.219 -3.23 1 71.81 16 HIS B CA 1
ATOM 1630 C C . HIS B 1 16 ? -11.977 1.352 -4.445 1 71.81 16 HIS B C 1
ATOM 1632 O O . HIS B 1 16 ? -13.07 0.803 -4.555 1 71.81 16 HIS B O 1
ATOM 1638 N N . LEU B 1 17 ? -11.047 1.305 -5.379 1 66.25 17 LEU B N 1
ATOM 1639 C CA . LEU B 1 17 ? -11.242 0.466 -6.555 1 66.25 17 LEU B CA 1
ATOM 1640 C C . LEU B 1 17 ? -11.023 -1.006 -6.215 1 66.25 17 LEU B C 1
ATOM 1642 O O . LEU B 1 17 ? -9.914 -1.409 -5.863 1 66.25 17 LEU B O 1
ATOM 1646 N N . PRO B 1 18 ? -12.234 -1.819 -6.238 1 67.94 18 PRO B N 1
ATOM 1647 C CA . PRO B 1 18 ? -12.094 -3.242 -5.926 1 67.94 18 PRO B CA 1
ATOM 1648 C C . PRO B 1 18 ? -11.219 -3.984 -6.938 1 67.94 18 PRO B C 1
ATOM 1650 O O . PRO B 1 18 ? -11.266 -3.686 -8.133 1 67.94 18 PRO B O 1
ATOM 1653 N N . ASN B 1 19 ? -10.445 -4.785 -6.406 1 68.06 19 ASN B N 1
ATOM 1654 C CA . ASN B 1 19 ? -9.656 -5.66 -7.266 1 68.06 19 ASN B CA 1
ATOM 1655 C C . ASN B 1 19 ? -10.5 -6.797 -7.836 1 68.06 19 ASN B C 1
ATOM 1657 O O . ASN B 1 19 ? -11.523 -7.16 -7.262 1 68.06 19 ASN B O 1
ATOM 1661 N N . VAL B 1 20 ? -10.312 -7.355 -8.891 1 51.06 20 VAL B N 1
ATOM 1662 C CA . VAL B 1 20 ? -11.047 -8.18 -9.844 1 51.06 20 VAL B CA 1
ATOM 1663 C C . VAL B 1 20 ? -11.648 -9.391 -9.133 1 51.06 20 VAL B C 1
ATOM 1665 O O . VAL B 1 20 ? -12.5 -10.086 -9.68 1 51.06 20 VAL B O 1
ATOM 1668 N N . LEU B 1 21 ? -11.414 -9.547 -7.969 1 52.03 21 LEU B N 1
ATOM 1669 C CA . LEU B 1 21 ? -11.961 -10.797 -7.445 1 52.03 21 LEU B CA 1
ATOM 1670 C C . LEU B 1 21 ? -13.406 -10.609 -6.992 1 52.03 21 LEU B C 1
ATOM 1672 O O . LEU B 1 21 ? -13.719 -9.641 -6.301 1 52.03 21 LEU B O 1
ATOM 1676 N N . LYS B 1 22 ? -14.312 -11.039 -7.754 1 52.09 22 LYS B N 1
ATOM 1677 C CA . LYS B 1 22 ? -15.75 -10.984 -7.484 1 52.09 22 LYS B CA 1
ATOM 1678 C C . LYS B 1 22 ? -16.062 -11.547 -6.102 1 52.09 22 LYS B C 1
ATOM 1680 O O . LYS B 1 22 ? -16.641 -12.633 -5.988 1 52.09 22 LYS B O 1
ATOM 1685 N N . VAL B 1 23 ? -15.656 -10.891 -5.141 1 59.84 23 VAL B N 1
ATOM 1686 C CA . VAL B 1 23 ? -15.906 -11.297 -3.762 1 59.84 23 VAL B CA 1
ATOM 1687 C C . VAL B 1 23 ? -16.578 -10.156 -3.002 1 59.84 23 VAL B C 1
ATOM 1689 O O . VAL B 1 23 ? -16.609 -9.016 -3.477 1 59.84 23 VAL B O 1
ATOM 1692 N N . LYS B 1 24 ? -17.266 -10.289 -1.964 1 62.44 24 LYS B N 1
ATOM 1693 C CA . LYS B 1 24 ? -18.047 -9.344 -1.186 1 62.44 24 LYS B CA 1
ATOM 1694 C C . LYS B 1 24 ? -17.219 -8.133 -0.773 1 62.44 24 LYS B C 1
ATOM 1696 O O . LYS B 1 24 ? -17.641 -6.992 -0.939 1 62.44 24 LYS B O 1
ATOM 1701 N N . GLN B 1 25 ? -16.078 -8.289 -0.176 1 66.75 25 GLN B N 1
ATOM 1702 C CA . GLN B 1 25 ? -15.203 -7.188 0.225 1 66.75 25 GLN B CA 1
ATOM 1703 C C . GLN B 1 25 ? -13.805 -7.352 -0.356 1 66.75 25 GLN B C 1
ATOM 1705 O O . GLN B 1 25 ? -12.867 -7.691 0.364 1 66.75 25 GLN B O 1
ATOM 1710 N N . PRO B 1 26 ? -13.891 -6.996 -1.619 1 77.12 26 PRO B N 1
ATOM 1711 C CA . PRO B 1 26 ? -12.602 -7.227 -2.281 1 77.12 26 PRO B CA 1
ATOM 1712 C C . PRO B 1 26 ? -11.523 -6.246 -1.838 1 77.12 26 PRO B C 1
ATOM 1714 O O . PRO B 1 26 ? -11.836 -5.145 -1.373 1 77.12 26 PRO B O 1
ATOM 1717 N N . GLU B 1 27 ? -10.305 -6.77 -1.852 1 84.75 27 GLU B N 1
ATOM 1718 C CA . GLU B 1 27 ? -9.164 -5.887 -1.644 1 84.75 27 GLU B CA 1
ATOM 1719 C C . GLU B 1 27 ? -9.148 -4.746 -2.656 1 84.75 27 GLU B C 1
ATOM 1721 O O . GLU B 1 27 ? -9.633 -4.906 -3.781 1 84.75 27 GLU B O 1
ATOM 1726 N N . SER B 1 28 ? -8.648 -3.559 -2.273 1 87.81 28 SER B N 1
ATOM 1727 C CA . SER B 1 28 ? -8.477 -2.455 -3.213 1 87.81 28 SER B CA 1
ATOM 1728 C C . SER B 1 28 ? -7.227 -2.641 -4.066 1 87.81 28 SER B C 1
ATOM 1730 O O . SER B 1 28 ? -6.359 -3.451 -3.736 1 87.81 28 SER B O 1
ATOM 1732 N N . VAL B 1 29 ? -7.152 -1.902 -5.195 1 88.94 29 VAL B N 1
ATOM 1733 C CA . VAL B 1 29 ? -5.969 -1.912 -6.047 1 88.94 29 VAL B CA 1
ATOM 1734 C C . VAL B 1 29 ? -4.754 -1.443 -5.25 1 88.94 29 VAL B C 1
ATOM 1736 O O . VAL B 1 29 ? -3.662 -1.998 -5.391 1 88.94 29 VAL B O 1
ATOM 1739 N N . SER B 1 30 ? -4.922 -0.423 -4.402 1 91.69 30 SER B N 1
ATOM 1740 C CA . SER B 1 30 ? -3.82 0.054 -3.572 1 91.69 30 SER B CA 1
ATOM 1741 C C . SER B 1 30 ? -3.377 -1.014 -2.576 1 91.69 30 SER B C 1
ATOM 1743 O O . SER B 1 30 ? -2.184 -1.156 -2.301 1 91.69 30 SER B O 1
ATOM 1745 N N . ASP B 1 31 ? -4.324 -1.795 -1.991 1 92.06 31 ASP B N 1
ATOM 1746 C CA . ASP B 1 31 ? -3.994 -2.908 -1.106 1 92.06 31 ASP B CA 1
ATOM 1747 C C . ASP B 1 31 ? -3.105 -3.928 -1.815 1 92.06 31 ASP B C 1
ATOM 1749 O O . ASP B 1 31 ? -2.131 -4.418 -1.24 1 92.06 31 ASP B O 1
ATOM 1753 N N . HIS B 1 32 ? -3.559 -4.211 -3.049 1 91.94 32 HIS B N 1
ATOM 1754 C CA . HIS B 1 32 ? -2.807 -5.148 -3.875 1 91.94 32 HIS B CA 1
ATOM 1755 C C . HIS B 1 32 ? -1.374 -4.672 -4.086 1 91.94 32 HIS B C 1
ATOM 1757 O O . HIS B 1 32 ? -0.425 -5.43 -3.875 1 91.94 32 HIS B O 1
ATOM 1763 N N . MET B 1 33 ? -1.185 -3.391 -4.434 1 94.25 33 MET B N 1
ATOM 1764 C CA . MET B 1 33 ? 0.141 -2.848 -4.715 1 94.25 33 MET B CA 1
ATOM 1765 C C . MET B 1 33 ? 0.956 -2.709 -3.434 1 94.25 33 MET B C 1
ATOM 1767 O O . MET B 1 33 ? 2.178 -2.875 -3.449 1 94.25 33 MET B O 1
ATOM 1771 N N . TYR B 1 34 ? 0.33 -2.461 -2.314 1 94.69 34 TYR B N 1
ATOM 1772 C CA . TYR B 1 34 ? 1.011 -2.449 -1.023 1 94.69 34 TYR B CA 1
ATOM 1773 C C . TYR B 1 34 ? 1.619 -3.812 -0.716 1 94.69 34 TYR B C 1
ATOM 1775 O O . TYR B 1 34 ? 2.809 -3.914 -0.409 1 94.69 34 TYR B O 1
ATOM 1783 N N . ARG B 1 35 ? 0.821 -4.855 -0.809 1 91.81 35 ARG B N 1
ATOM 1784 C CA . ARG B 1 35 ? 1.295 -6.195 -0.481 1 91.81 35 ARG B CA 1
ATOM 1785 C C . ARG B 1 35 ? 2.428 -6.617 -1.41 1 91.81 35 ARG B C 1
ATOM 1787 O O . ARG B 1 35 ? 3.395 -7.246 -0.973 1 91.81 35 ARG B O 1
ATOM 1794 N N . MET B 1 36 ? 2.301 -6.238 -2.703 1 95.31 36 MET B N 1
ATOM 1795 C CA . MET B 1 36 ? 3.371 -6.531 -3.65 1 95.31 36 MET B CA 1
ATOM 1796 C C . MET B 1 36 ? 4.664 -5.832 -3.246 1 95.31 36 MET B C 1
ATOM 1798 O O . MET B 1 36 ? 5.754 -6.395 -3.395 1 95.31 36 MET B O 1
ATOM 1802 N N . SER B 1 37 ? 4.512 -4.605 -2.756 1 96.88 37 SER B N 1
ATOM 1803 C CA . SER B 1 37 ? 5.703 -3.871 -2.342 1 96.88 37 SER B CA 1
ATOM 1804 C C . SER B 1 37 ? 6.348 -4.512 -1.118 1 96.88 37 SER B C 1
ATOM 1806 O O . SER B 1 37 ? 7.574 -4.52 -0.989 1 96.88 37 SER B O 1
ATOM 1808 N N . ILE B 1 38 ? 5.562 -5.059 -0.188 1 92.5 38 ILE B N 1
ATOM 1809 C CA . ILE B 1 38 ? 6.078 -5.793 0.965 1 92.5 38 ILE B CA 1
ATOM 1810 C C . ILE B 1 38 ? 6.789 -7.059 0.496 1 92.5 38 ILE B C 1
ATOM 1812 O O . ILE B 1 38 ? 7.883 -7.375 0.97 1 92.5 38 ILE B O 1
ATOM 1816 N N . MET B 1 39 ? 6.211 -7.816 -0.461 1 91.19 39 MET B N 1
ATOM 1817 C CA . MET B 1 39 ? 6.867 -8.992 -1.021 1 91.19 39 MET B CA 1
ATOM 1818 C C . MET B 1 39 ? 8.234 -8.633 -1.597 1 91.19 39 MET B C 1
ATOM 1820 O O . MET B 1 39 ? 9.219 -9.336 -1.354 1 91.19 39 MET B O 1
ATOM 1824 N N . ALA B 1 40 ? 8.273 -7.531 -2.344 1 95.38 40 ALA B N 1
ATOM 1825 C CA . ALA B 1 40 ? 9.523 -7.074 -2.939 1 95.38 40 ALA B CA 1
ATOM 1826 C C . ALA B 1 40 ? 10.57 -6.789 -1.865 1 95.38 40 ALA B C 1
ATOM 1828 O O . ALA B 1 40 ? 11.75 -7.094 -2.043 1 95.38 40 ALA B O 1
ATOM 1829 N N . MET B 1 41 ? 10.133 -6.23 -0.75 1 92.75 41 MET B N 1
ATOM 1830 C CA . MET B 1 41 ? 11.039 -5.879 0.341 1 92.75 41 MET B CA 1
ATOM 1831 C C . MET B 1 41 ? 11.688 -7.129 0.934 1 92.75 41 MET B C 1
ATOM 1833 O O . MET B 1 41 ? 12.727 -7.043 1.581 1 92.75 41 MET B O 1
ATOM 1837 N N . THR B 1 42 ? 11.109 -8.32 0.754 1 88.31 42 THR B N 1
ATOM 1838 C CA . THR B 1 42 ? 11.609 -9.539 1.389 1 88.31 42 THR B CA 1
ATOM 1839 C C . THR B 1 42 ? 12.602 -10.258 0.477 1 88.31 42 THR B C 1
ATOM 1841 O O . THR B 1 42 ? 13.172 -11.281 0.859 1 88.31 42 THR B O 1
ATOM 1844 N N . ILE B 1 43 ? 12.836 -9.773 -0.727 1 88.62 43 ILE B N 1
ATOM 1845 C CA . ILE B 1 43 ? 13.734 -10.445 -1.662 1 88.62 43 ILE B CA 1
ATOM 1846 C C . ILE B 1 43 ? 15.18 -10.203 -1.247 1 88.62 43 ILE B C 1
ATOM 1848 O O . ILE B 1 43 ? 15.547 -9.086 -0.877 1 88.62 43 ILE B O 1
ATOM 1852 N N . THR B 1 44 ? 15.992 -11.273 -1.25 1 87.38 44 THR B N 1
ATOM 1853 C CA . THR B 1 44 ? 17.406 -11.156 -0.873 1 87.38 44 THR B CA 1
ATOM 1854 C C . THR B 1 44 ? 18.312 -11.484 -2.055 1 87.38 44 THR B C 1
ATOM 1856 O O . THR B 1 44 ? 19.531 -11.422 -1.94 1 87.38 44 THR B O 1
ATOM 1859 N N . ASP B 1 45 ? 17.719 -11.805 -3.236 1 92 45 ASP B N 1
ATOM 1860 C CA . ASP B 1 45 ? 18.5 -12.078 -4.441 1 92 45 ASP B CA 1
ATOM 1861 C C . ASP B 1 45 ? 19.312 -10.852 -4.855 1 92 45 ASP B C 1
ATOM 1863 O O . ASP B 1 45 ? 18.75 -9.812 -5.207 1 92 45 ASP B O 1
ATOM 1867 N N . PRO B 1 46 ? 20.641 -10.922 -4.84 1 94.06 46 PRO B N 1
ATOM 1868 C CA . PRO B 1 46 ? 21.469 -9.766 -5.16 1 94.06 46 PRO B CA 1
ATOM 1869 C C . PRO B 1 46 ? 21.438 -9.406 -6.645 1 94.06 46 PRO B C 1
ATOM 1871 O O . PRO B 1 46 ? 21.953 -8.344 -7.035 1 94.06 46 PRO B O 1
ATOM 1874 N N . LYS B 1 47 ? 20.844 -10.195 -7.492 1 95.69 47 LYS B N 1
ATOM 1875 C CA . LYS B 1 47 ? 20.812 -9.961 -8.93 1 95.69 47 LYS B CA 1
ATOM 1876 C C . LYS B 1 47 ? 19.75 -8.93 -9.289 1 95.69 47 LYS B C 1
ATOM 1878 O O . LYS B 1 47 ? 19.703 -8.438 -10.422 1 95.69 47 LYS B O 1
ATOM 1883 N N . VAL B 1 48 ? 18.859 -8.656 -8.391 1 96.62 48 VAL B N 1
ATOM 1884 C CA . VAL B 1 48 ? 17.828 -7.668 -8.648 1 96.62 48 VAL B CA 1
ATOM 1885 C C . VAL B 1 48 ? 17.922 -6.531 -7.637 1 96.62 48 VAL B C 1
ATOM 1887 O O . VAL B 1 48 ? 18.312 -6.742 -6.492 1 96.62 48 VAL B O 1
ATOM 1890 N N . ASN B 1 49 ? 17.656 -5.352 -8.117 1 97.5 49 ASN B N 1
ATOM 1891 C CA . ASN B 1 49 ? 17.531 -4.191 -7.242 1 97.5 49 ASN B CA 1
ATOM 1892 C C . ASN B 1 49 ? 16.188 -4.168 -6.523 1 97.5 49 ASN B C 1
ATOM 1894 O O . ASN B 1 49 ? 15.156 -3.842 -7.129 1 97.5 49 ASN B O 1
ATOM 1898 N N . LYS B 1 50 ? 16.219 -4.48 -5.25 1 95.44 50 LYS B N 1
ATOM 1899 C CA . LYS B 1 50 ? 14.992 -4.641 -4.465 1 95.44 50 LYS B CA 1
ATOM 1900 C C . LYS B 1 50 ? 14.203 -3.332 -4.406 1 95.44 50 LYS B C 1
ATOM 1902 O O . LYS B 1 50 ? 12.969 -3.342 -4.426 1 95.44 50 LYS B O 1
ATOM 1907 N N . GLU B 1 51 ? 14.938 -2.211 -4.25 1 97.44 51 GLU B N 1
ATOM 1908 C CA . GLU B 1 51 ? 14.258 -0.92 -4.191 1 97.44 51 GLU B CA 1
ATOM 1909 C C . GLU B 1 51 ? 13.547 -0.606 -5.504 1 97.44 51 GLU B C 1
ATOM 1911 O O . GLU B 1 51 ? 12.469 -0.012 -5.508 1 97.44 51 GLU B O 1
ATOM 1916 N N . ARG B 1 52 ? 14.148 -0.945 -6.562 1 97.75 52 ARG B N 1
ATOM 1917 C CA . ARG B 1 52 ? 13.492 -0.758 -7.852 1 97.75 52 ARG B CA 1
ATOM 1918 C C . ARG B 1 52 ? 12.258 -1.642 -7.973 1 97.75 52 ARG B C 1
ATOM 1920 O O . ARG B 1 52 ? 11.211 -1.198 -8.461 1 97.75 52 ARG B O 1
ATOM 1927 N N . CYS B 1 53 ? 12.328 -2.92 -7.508 1 98.25 53 CYS B N 1
ATOM 1928 C CA . CYS B 1 53 ? 11.164 -3.801 -7.484 1 98.25 53 CYS B CA 1
ATOM 1929 C C . CYS B 1 53 ? 10.031 -3.182 -6.68 1 98.25 53 CYS B C 1
ATOM 1931 O O . CYS B 1 53 ? 8.867 -3.227 -7.098 1 98.25 53 CYS B O 1
ATOM 1933 N N . MET B 1 54 ? 10.383 -2.578 -5.531 1 97.88 54 MET B N 1
ATOM 1934 C CA . MET B 1 54 ? 9.375 -1.927 -4.688 1 97.88 54 MET B CA 1
ATOM 1935 C C . MET B 1 54 ? 8.695 -0.79 -5.441 1 97.88 54 MET B C 1
ATOM 1937 O O . MET B 1 54 ? 7.465 -0.679 -5.422 1 97.88 54 MET B O 1
ATOM 1941 N N . LYS B 1 55 ? 9.469 0.041 -6.129 1 98.25 55 LYS B N 1
ATOM 1942 C CA . LYS B 1 55 ? 8.922 1.18 -6.867 1 98.25 55 LYS B CA 1
ATOM 1943 C C . LYS B 1 55 ? 8.016 0.717 -8 1 98.25 55 LYS B C 1
ATOM 1945 O O . LYS B 1 55 ? 6.922 1.265 -8.188 1 98.25 55 LYS B O 1
ATOM 1950 N N . ILE B 1 56 ? 8.445 -0.308 -8.727 1 98.56 56 ILE B N 1
ATOM 1951 C CA . ILE B 1 56 ? 7.629 -0.846 -9.805 1 98.56 56 ILE B CA 1
ATOM 1952 C C . ILE B 1 56 ? 6.316 -1.383 -9.234 1 98.56 56 ILE B C 1
ATOM 1954 O O . ILE B 1 56 ? 5.242 -1.126 -9.789 1 98.56 56 ILE B O 1
ATOM 1958 N N . ALA B 1 57 ? 6.398 -2.105 -8.109 1 98.25 57 ALA B N 1
ATOM 1959 C CA . ALA B 1 57 ? 5.207 -2.66 -7.473 1 98.25 57 ALA B CA 1
ATOM 1960 C C . ALA B 1 57 ? 4.219 -1.557 -7.098 1 98.25 57 ALA B C 1
ATOM 1962 O O . ALA B 1 57 ? 3.006 -1.729 -7.234 1 98.25 57 ALA B O 1
ATOM 1963 N N . LEU B 1 58 ? 4.699 -0.406 -6.699 1 97.12 58 LEU B N 1
ATOM 1964 C CA . LEU B 1 58 ? 3.871 0.681 -6.188 1 97.12 58 LEU B CA 1
ATOM 1965 C C . LEU B 1 58 ? 3.172 1.414 -7.328 1 97.12 58 LEU B C 1
ATOM 1967 O O . LEU B 1 58 ? 2.137 2.051 -7.121 1 97.12 58 LEU B O 1
ATOM 1971 N N . VAL B 1 59 ? 3.688 1.291 -8.609 1 96.38 59 VAL B N 1
ATOM 1972 C CA . VAL B 1 59 ? 3.135 2.182 -9.625 1 96.38 59 VAL B CA 1
ATOM 1973 C C . VAL B 1 59 ? 2.533 1.359 -10.766 1 96.38 59 VAL B C 1
ATOM 1975 O O . VAL B 1 59 ? 1.887 1.907 -11.656 1 96.38 59 VAL B O 1
ATOM 1978 N N . HIS B 1 60 ? 2.682 0.027 -10.742 1 96.75 60 HIS B N 1
ATOM 1979 C CA . HIS B 1 60 ? 2.412 -0.767 -11.938 1 96.75 60 HIS B CA 1
ATOM 1980 C C . HIS B 1 60 ? 0.943 -0.682 -12.336 1 96.75 60 HIS B C 1
ATOM 1982 O O . HIS B 1 60 ? 0.616 -0.705 -13.523 1 96.75 60 HIS B O 1
ATOM 1988 N N . ASP B 1 61 ? 0.039 -0.556 -11.391 1 93.44 61 ASP B N 1
ATOM 1989 C CA . ASP B 1 61 ? -1.392 -0.5 -11.672 1 93.44 61 ASP B CA 1
ATOM 1990 C C . ASP B 1 61 ? -1.934 0.915 -11.492 1 93.44 61 ASP B C 1
ATOM 1992 O O . ASP B 1 61 ? -3.146 1.11 -11.375 1 93.44 61 ASP B O 1
ATOM 1996 N N . MET B 1 62 ? -1.076 1.933 -11.398 1 90.5 62 MET B N 1
ATOM 1997 C CA . MET B 1 62 ? -1.481 3.303 -11.094 1 90.5 62 MET B CA 1
ATOM 1998 C C . MET B 1 62 ? -2.43 3.836 -12.164 1 90.5 62 MET B C 1
ATOM 2000 O O . MET B 1 62 ? -3.305 4.652 -11.875 1 90.5 62 MET B O 1
ATOM 2004 N N . ALA B 1 63 ? -2.283 3.373 -13.406 1 90.44 63 ALA B N 1
ATOM 2005 C CA . ALA B 1 63 ? -3.141 3.816 -14.5 1 90.44 63 ALA B CA 1
ATOM 2006 C C . ALA B 1 63 ? -4.609 3.514 -14.211 1 90.44 63 ALA B C 1
ATOM 2008 O O . ALA B 1 63 ? -5.504 4.176 -14.742 1 90.44 63 ALA B O 1
ATOM 2009 N N . GLU B 1 64 ? -4.879 2.551 -13.352 1 89 64 GLU B N 1
ATOM 2010 C CA . GLU B 1 64 ? -6.242 2.137 -13.039 1 89 64 GLU B CA 1
ATOM 2011 C C . GLU B 1 64 ? -6.988 3.229 -12.281 1 89 64 GLU B C 1
ATOM 2013 O O . GLU B 1 64 ? -8.219 3.193 -12.18 1 89 64 GLU B O 1
ATOM 2018 N N . SER B 1 65 ? -6.281 4.172 -11.688 1 85.88 65 SER B N 1
ATOM 2019 C CA . SER B 1 65 ? -6.926 5.301 -11.023 1 85.88 65 SER B CA 1
ATOM 2020 C C . SER B 1 65 ? -7.727 6.141 -12.016 1 85.88 65 SER B C 1
ATOM 2022 O O . SER B 1 65 ? -8.641 6.867 -11.625 1 85.88 65 SER B O 1
ATOM 2024 N N . ILE B 1 66 ? -7.375 6.059 -13.297 1 83.31 66 ILE B N 1
ATOM 2025 C CA . ILE B 1 66 ? -8.062 6.824 -14.328 1 83.31 66 ILE B CA 1
ATOM 2026 C C . ILE B 1 66 ? -8.914 5.891 -15.18 1 83.31 66 ILE B C 1
ATOM 2028 O O . ILE B 1 66 ? -10.102 6.141 -15.383 1 83.31 66 ILE B O 1
ATOM 2032 N N . VAL B 1 67 ? -8.359 4.68 -15.57 1 84.81 67 VAL B N 1
ATOM 2033 C CA . VAL B 1 67 ? -9.008 3.82 -16.562 1 84.81 67 VAL B CA 1
ATOM 2034 C C . VAL B 1 67 ? -9.922 2.82 -15.859 1 84.81 67 VAL B C 1
ATOM 2036 O O . VAL B 1 67 ? -10.758 2.18 -16.5 1 84.81 67 VAL B O 1
ATOM 2039 N N . GLY B 1 68 ? -9.836 2.742 -14.57 1 79.94 68 GLY B N 1
ATOM 2040 C CA . GLY B 1 68 ? -10.562 1.703 -13.859 1 79.94 68 GLY B CA 1
ATOM 2041 C C . GLY B 1 68 ? -9.875 0.352 -13.914 1 79.94 68 GLY B C 1
ATOM 2042 O O . GLY B 1 68 ? -8.828 0.205 -14.547 1 79.94 68 GLY B O 1
ATOM 2043 N N . ASP B 1 69 ? -10.375 -0.59 -13.086 1 74.31 69 ASP B N 1
ATOM 2044 C CA . ASP B 1 69 ? -9.836 -1.945 -13.086 1 74.31 69 ASP B CA 1
ATOM 2045 C C . ASP B 1 69 ? -10.438 -2.777 -14.219 1 74.31 69 ASP B C 1
ATOM 2047 O O . ASP B 1 69 ? -11.625 -3.104 -14.188 1 74.31 69 ASP B O 1
ATOM 2051 N N . ILE B 1 70 ? -9.727 -2.914 -15.25 1 64.56 70 ILE B N 1
ATOM 2052 C CA . ILE B 1 70 ? -10.203 -3.691 -16.391 1 64.56 70 ILE B CA 1
ATOM 2053 C C . ILE B 1 70 ? -9.789 -5.152 -16.219 1 64.56 70 ILE B C 1
ATOM 2055 O O . ILE B 1 70 ? -8.602 -5.465 -16.172 1 64.56 70 ILE B O 1
ATOM 2059 N N . ALA B 1 71 ? -10.844 -5.949 -15.969 1 60.03 71 ALA B N 1
ATOM 2060 C CA . ALA B 1 71 ? -10.609 -7.383 -15.828 1 60.03 71 ALA B CA 1
ATOM 20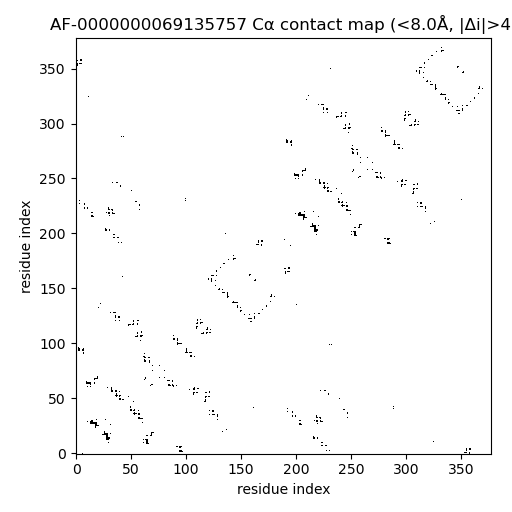61 C C . ALA B 1 71 ? -10.445 -8.055 -17.188 1 60.03 71 ALA B C 1
ATOM 2063 O O . ALA B 1 71 ? -10.859 -7.504 -18.203 1 60.03 71 ALA B O 1
ATOM 2064 N N . PRO B 1 72 ? -9.68 -9.156 -17.109 1 56.41 72 PRO B N 1
ATOM 2065 C CA . PRO B 1 72 ? -9.5 -9.891 -18.359 1 56.41 72 PRO B CA 1
ATOM 2066 C C . PRO B 1 72 ? -10.828 -10.195 -19.062 1 56.41 72 PRO B C 1
ATOM 2068 O O . PRO B 1 72 ? -10.883 -10.281 -20.281 1 56.41 72 PRO B O 1
ATOM 2071 N N . MET B 1 73 ? -11.68 -10.32 -18.297 1 54.84 73 MET B N 1
ATOM 2072 C CA . MET B 1 73 ? -12.977 -10.688 -18.859 1 54.84 73 MET B CA 1
ATOM 2073 C C . MET B 1 73 ? -13.656 -9.484 -19.5 1 54.84 73 MET B C 1
ATOM 2075 O O . MET B 1 73 ? -14.641 -9.625 -20.234 1 54.84 73 MET B O 1
ATOM 2079 N N . ASP B 1 74 ? -13.023 -8.492 -19.297 1 62.38 74 ASP B N 1
ATOM 2080 C CA . ASP B 1 74 ? -13.602 -7.281 -19.891 1 62.38 74 ASP B CA 1
ATOM 2081 C C . ASP B 1 74 ? -13.367 -7.234 -21.391 1 62.38 74 ASP B C 1
ATOM 2083 O O . ASP B 1 74 ? -12.359 -7.754 -21.891 1 62.38 74 ASP B O 1
ATOM 2087 N N . LYS B 1 75 ? -14.336 -7.02 -22.25 1 69.62 75 LYS B N 1
ATOM 2088 C CA . LYS B 1 75 ? -14.383 -6.961 -23.703 1 69.62 75 LYS B CA 1
ATOM 2089 C C . LYS B 1 75 ? -13.406 -5.922 -24.25 1 69.62 75 LYS B C 1
ATOM 2091 O O . LYS B 1 75 ? -13.688 -5.246 -25.234 1 69.62 75 LYS B O 1
ATOM 2096 N N . VAL B 1 76 ? -12.359 -5.734 -23.562 1 75.38 76 VAL B N 1
ATOM 2097 C CA . VAL B 1 76 ? -11.344 -4.797 -24.031 1 75.38 76 VAL B CA 1
ATOM 2098 C C . VAL B 1 76 ? -10.094 -5.559 -24.469 1 75.38 76 VAL B C 1
ATOM 2100 O O . VAL B 1 76 ? -9.594 -6.41 -23.719 1 75.38 76 VAL B O 1
ATOM 2103 N N . SER B 1 77 ? -9.656 -5.32 -25.734 1 84.81 77 SER B N 1
ATOM 2104 C CA . SER B 1 77 ? -8.461 -5.996 -26.234 1 84.81 77 SER B CA 1
ATOM 2105 C C . SER B 1 77 ? -7.223 -5.594 -25.438 1 84.81 77 SER B C 1
ATOM 2107 O O . SER B 1 77 ? -7.207 -4.547 -24.797 1 84.81 77 SER B O 1
ATOM 2109 N N . LYS B 1 78 ? -6.215 -6.398 -25.547 1 83.81 78 LYS B N 1
ATOM 2110 C CA . LYS B 1 78 ? -4.949 -6.121 -24.891 1 83.81 78 LYS B CA 1
ATOM 2111 C C . LYS B 1 78 ? -4.34 -4.812 -25.391 1 83.81 78 LYS B C 1
ATOM 2113 O O . LYS B 1 78 ? -3.803 -4.031 -24.594 1 83.81 78 LYS B O 1
ATOM 2118 N N . GLU B 1 79 ? -4.434 -4.625 -26.672 1 88.19 79 GLU B N 1
ATOM 2119 C CA . GLU B 1 79 ? -3.885 -3.416 -27.281 1 88.19 79 GLU B CA 1
ATOM 2120 C C . GLU B 1 79 ? -4.625 -2.17 -26.812 1 88.19 79 GLU B C 1
ATOM 2122 O O . GLU B 1 79 ? -4.008 -1.15 -26.5 1 88.19 79 GLU B O 1
ATOM 2127 N N . GLU B 1 80 ? -5.895 -2.236 -26.75 1 89.12 80 GLU B N 1
ATOM 2128 C CA . GLU B 1 80 ? -6.703 -1.106 -26.297 1 89.12 80 GLU B CA 1
ATOM 2129 C C . GLU B 1 80 ? -6.469 -0.823 -24.812 1 89.12 80 GLU B C 1
ATOM 2131 O O . GLU B 1 80 ? -6.41 0.336 -24.406 1 89.12 80 GLU B O 1
ATOM 2136 N N . LYS B 1 81 ? -6.355 -1.89 -24.109 1 86.44 81 LYS B N 1
ATOM 2137 C CA . LYS B 1 81 ? -6.043 -1.72 -22.688 1 86.44 81 LYS B CA 1
ATOM 2138 C C . LYS B 1 81 ? -4.711 -0.996 -22.516 1 86.44 81 LYS B C 1
ATOM 2140 O O . LYS B 1 81 ? -4.609 -0.069 -21.703 1 86.44 81 LYS B O 1
ATOM 2145 N N . HIS B 1 82 ? -3.762 -1.434 -23.266 1 90.69 82 HIS B N 1
ATOM 2146 C CA . HIS B 1 82 ? -2.443 -0.816 -23.172 1 90.69 82 HIS B CA 1
ATOM 2147 C C . HIS B 1 82 ? -2.504 0.661 -23.547 1 90.69 82 HIS B C 1
ATOM 2149 O O . HIS B 1 82 ? -1.872 1.497 -22.906 1 90.69 82 HIS B O 1
ATOM 2155 N N . ARG B 1 83 ? -3.184 0.977 -24.547 1 92.81 83 ARG B N 1
ATOM 2156 C CA . ARG B 1 83 ? -3.318 2.359 -25 1 92.81 83 ARG B CA 1
ATOM 2157 C C . ARG B 1 83 ? -3.959 3.227 -23.922 1 92.81 83 ARG B C 1
ATOM 2159 O O . ARG B 1 83 ? -3.471 4.32 -23.625 1 92.81 83 ARG B O 1
ATOM 2166 N N . ARG B 1 84 ? -5.016 2.771 -23.359 1 91 84 ARG B N 1
ATOM 2167 C CA . ARG B 1 84 ? -5.723 3.52 -22.328 1 91 84 ARG B CA 1
ATOM 2168 C C . ARG B 1 84 ? -4.84 3.725 -21.109 1 91 84 ARG B C 1
ATOM 2170 O O . ARG B 1 84 ? -4.82 4.812 -20.516 1 91 84 ARG B O 1
ATOM 2177 N N . GLU B 1 85 ? -4.141 2.656 -20.75 1 93.19 85 GLU B N 1
ATOM 2178 C CA . GLU B 1 85 ? -3.262 2.754 -19.594 1 93.19 85 GLU B CA 1
ATOM 2179 C C . GLU B 1 85 ? -2.098 3.703 -19.859 1 93.19 85 GLU B C 1
ATOM 2181 O O . GLU B 1 85 ? -1.683 4.453 -18.969 1 93.19 85 GLU B O 1
ATOM 2186 N N . LYS B 1 86 ? -1.646 3.664 -21.062 1 94.69 86 LYS B N 1
ATOM 2187 C CA . LYS B 1 86 ? -0.57 4.578 -21.438 1 94.69 86 LYS B CA 1
ATOM 2188 C C . LYS B 1 86 ? -1.032 6.031 -21.375 1 94.69 86 LYS B C 1
ATOM 2190 O O . LYS B 1 86 ? -0.324 6.887 -20.828 1 94.69 86 LYS B O 1
ATOM 2195 N N . GLU B 1 87 ? -2.131 6.301 -21.891 1 93.44 87 GLU B N 1
ATOM 2196 C CA . GLU B 1 87 ? -2.689 7.648 -21.828 1 93.44 87 GLU B CA 1
ATOM 2197 C C . GLU B 1 87 ? -2.932 8.086 -20.391 1 93.44 87 GLU B C 1
ATOM 2199 O O . GLU B 1 87 ? -2.652 9.227 -20.031 1 93.44 87 GLU B O 1
ATOM 2204 N N . ALA B 1 88 ? -3.443 7.168 -19.641 1 90.38 88 ALA B N 1
ATOM 2205 C CA . ALA B 1 88 ? -3.699 7.445 -18.234 1 90.38 88 ALA B CA 1
ATOM 2206 C C . ALA B 1 88 ? -2.406 7.789 -17.5 1 90.38 88 ALA B C 1
ATOM 2208 O O . ALA B 1 88 ? -2.346 8.773 -16.75 1 90.38 88 ALA B O 1
ATOM 2209 N N . MET B 1 89 ? -1.365 6.98 -17.75 1 92.94 89 MET B N 1
ATOM 2210 C CA . MET B 1 89 ? -0.092 7.211 -17.078 1 92.94 89 MET B CA 1
ATOM 2211 C C . MET B 1 89 ? 0.543 8.516 -17.531 1 92.94 89 MET B C 1
ATOM 2213 O O . MET B 1 89 ? 1.168 9.219 -16.734 1 92.94 89 MET B O 1
ATOM 2217 N N . THR B 1 90 ? 0.382 8.852 -18.828 1 93.12 90 THR B N 1
ATOM 2218 C CA . THR B 1 90 ? 0.869 10.125 -19.344 1 93.12 90 THR B CA 1
ATOM 2219 C C . THR B 1 90 ? 0.171 11.289 -18.641 1 93.12 90 THR B C 1
ATOM 2221 O O . THR B 1 90 ? 0.826 12.227 -18.188 1 93.12 90 THR B O 1
ATOM 2224 N N . THR B 1 91 ? -1.101 11.219 -18.547 1 87.19 91 THR B N 1
ATOM 2225 C CA . THR B 1 91 ? -1.881 12.242 -17.859 1 87.19 91 THR B CA 1
ATOM 2226 C C . THR B 1 91 ? -1.434 12.391 -16.406 1 87.19 91 THR B C 1
ATOM 2228 O O . THR B 1 91 ? -1.233 13.508 -15.93 1 87.19 91 THR B O 1
ATOM 2231 N N . LEU B 1 92 ? -1.283 11.258 -15.711 1 84.69 92 LEU B N 1
ATOM 2232 C CA . LEU B 1 92 ? -0.906 11.266 -14.305 1 84.69 92 LEU B CA 1
ATOM 2233 C C . LEU B 1 92 ? 0.49 11.852 -14.117 1 84.69 92 LEU B C 1
ATOM 2235 O O . LEU B 1 92 ? 0.697 12.719 -13.266 1 84.69 92 L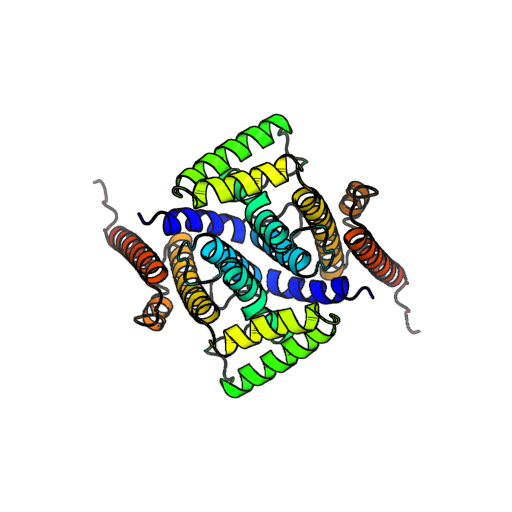EU B O 1
ATOM 2239 N N . THR B 1 93 ? 1.435 11.375 -14.906 1 89.94 93 THR B N 1
ATOM 2240 C CA . THR B 1 93 ? 2.82 11.781 -14.695 1 89.94 93 THR B CA 1
ATOM 2241 C C . THR B 1 93 ? 3.045 13.211 -15.188 1 89.94 93 THR B C 1
ATOM 2243 O O . THR B 1 93 ? 3.99 13.875 -14.766 1 89.94 93 THR B O 1
ATOM 2246 N N . ASP B 1 94 ? 2.205 13.727 -16.094 1 88.31 94 ASP B N 1
ATOM 2247 C CA . ASP B 1 94 ? 2.295 15.109 -16.562 1 88.31 94 ASP B CA 1
ATOM 2248 C C . ASP B 1 94 ? 2.025 16.094 -15.414 1 88.31 94 ASP B C 1
ATOM 2250 O O . ASP B 1 94 ? 2.352 17.266 -15.516 1 88.31 94 ASP B O 1
ATOM 2254 N N . LEU B 1 95 ? 1.357 15.562 -14.414 1 80.06 95 LEU B N 1
ATOM 2255 C CA . LEU B 1 95 ? 1.123 16.391 -13.234 1 80.06 95 LEU B CA 1
ATOM 2256 C C . LEU B 1 95 ? 2.42 16.625 -12.469 1 80.06 95 LEU B C 1
ATOM 2258 O O . LEU B 1 95 ? 2.488 17.5 -11.609 1 80.06 95 LEU B O 1
ATOM 2262 N N . LEU B 1 96 ? 3.377 15.789 -12.68 1 82.31 96 LEU B N 1
ATOM 2263 C CA . LEU B 1 96 ? 4.691 15.906 -12.055 1 82.31 96 LEU B CA 1
ATOM 2264 C C . LEU B 1 96 ? 5.672 16.625 -12.977 1 82.31 96 LEU B C 1
ATOM 2266 O O . LEU B 1 96 ? 5.34 16.922 -14.125 1 82.31 96 LEU B O 1
ATOM 2270 N N . GLN B 1 97 ? 6.773 17.016 -12.438 1 80.75 97 GLN B N 1
ATOM 2271 C CA . GLN B 1 97 ? 7.762 17.719 -13.25 1 80.75 97 GLN B CA 1
ATOM 2272 C C . GLN B 1 97 ? 9.109 17.016 -13.211 1 80.75 97 GLN B C 1
ATOM 2274 O O . GLN B 1 97 ? 9.406 16.266 -12.266 1 80.75 97 GLN B O 1
ATOM 2279 N N . GLY B 1 98 ? 9.812 17.141 -14.375 1 85.62 98 GLY B N 1
ATOM 2280 C CA . GLY B 1 98 ? 11.227 16.797 -14.445 1 85.62 98 GLY B CA 1
ATOM 2281 C C . GLY B 1 98 ? 11.492 15.336 -14.172 1 85.62 98 GLY B C 1
ATOM 2282 O O . GLY B 1 98 ? 10.891 14.461 -14.805 1 85.62 98 GLY B O 1
ATOM 2283 N N . VAL B 1 99 ? 12.375 15.148 -13.156 1 86.81 99 VAL B N 1
ATOM 2284 C CA . VAL B 1 99 ? 12.953 13.836 -12.883 1 86.81 99 VAL B CA 1
ATOM 2285 C C . VAL B 1 99 ? 11.875 12.898 -12.352 1 86.81 99 VAL B C 1
ATOM 2287 O O . VAL B 1 99 ? 11.859 11.703 -12.672 1 86.81 99 VAL B O 1
ATOM 2290 N N . LEU B 1 100 ? 10.938 13.43 -11.68 1 87.44 100 LEU B N 1
ATOM 2291 C CA . LEU B 1 100 ? 9.898 12.602 -11.078 1 87.44 100 LEU B CA 1
ATOM 2292 C C . LEU B 1 100 ? 8.953 12.062 -12.148 1 87.44 100 LEU B C 1
ATOM 2294 O O . LEU B 1 100 ? 8.578 10.883 -12.109 1 87.44 100 LEU B O 1
ATOM 2298 N N . LYS B 1 101 ? 8.547 12.961 -13.07 1 89.19 101 LYS B N 1
ATOM 2299 C CA . LYS B 1 101 ? 7.699 12.547 -14.188 1 89.19 101 LYS B CA 1
ATOM 2300 C C . LYS B 1 101 ? 8.32 11.367 -14.938 1 89.19 101 LYS B C 1
ATOM 2302 O O . LYS B 1 101 ? 7.672 10.336 -15.133 1 89.19 101 LYS B O 1
ATOM 2307 N N . ASN B 1 102 ? 9.547 11.484 -15.273 1 94.94 102 ASN B N 1
ATOM 2308 C CA . ASN B 1 102 ? 10.25 10.477 -16.047 1 94.94 102 ASN B CA 1
ATOM 2309 C C . ASN B 1 102 ? 10.43 9.18 -15.258 1 94.94 102 ASN B C 1
ATOM 2311 O O . ASN B 1 102 ? 10.297 8.086 -15.812 1 94.94 102 ASN B O 1
ATOM 2315 N N . GLU B 1 103 ? 10.703 9.273 -14.055 1 95.25 103 GLU B N 1
ATOM 2316 C CA . GLU B 1 103 ? 10.953 8.094 -13.234 1 95.25 103 GLU B CA 1
ATOM 2317 C C . GLU B 1 103 ? 9.703 7.23 -13.109 1 95.25 103 GLU B C 1
ATOM 2319 O O . GLU B 1 103 ? 9.742 6.027 -13.375 1 95.25 103 GLU B O 1
ATOM 2324 N N . ILE B 1 104 ? 8.578 7.863 -12.75 1 92.81 104 ILE B N 1
ATOM 2325 C CA . ILE B 1 104 ? 7.352 7.109 -12.5 1 92.81 104 ILE B CA 1
ATOM 2326 C C . ILE B 1 104 ? 6.855 6.492 -13.805 1 92.81 104 ILE B C 1
ATOM 2328 O O . ILE B 1 104 ? 6.484 5.316 -13.844 1 92.81 104 ILE B O 1
ATOM 2332 N N . TYR B 1 105 ? 6.922 7.297 -14.852 1 95.88 105 TYR B N 1
ATOM 2333 C CA . TYR B 1 105 ? 6.5 6.766 -16.141 1 95.88 105 TYR B CA 1
ATOM 2334 C C . TYR B 1 105 ? 7.387 5.602 -16.578 1 95.88 105 TYR B C 1
ATOM 2336 O O . TYR B 1 105 ? 6.891 4.578 -17.047 1 95.88 105 TYR B O 1
ATOM 2344 N N . ALA B 1 106 ? 8.648 5.727 -16.438 1 97.88 106 ALA B N 1
ATOM 2345 C CA . ALA B 1 106 ? 9.602 4.691 -16.828 1 97.88 106 ALA B CA 1
ATOM 2346 C C . ALA B 1 106 ? 9.383 3.412 -16.031 1 97.88 106 ALA B C 1
ATOM 2348 O O . ALA B 1 106 ? 9.5 2.309 -16.562 1 97.88 106 ALA B O 1
ATOM 2349 N N . LEU B 1 107 ? 9.141 3.525 -14.742 1 98.25 107 LEU B N 1
ATOM 2350 C CA . LEU B 1 107 ? 8.867 2.363 -13.906 1 98.25 107 LEU B CA 1
ATOM 2351 C C . LEU B 1 107 ? 7.641 1.61 -14.398 1 98.25 107 LEU B C 1
ATOM 2353 O O . LEU B 1 107 ? 7.664 0.383 -14.516 1 98.25 107 LEU B O 1
ATOM 2357 N N . TRP B 1 108 ? 6.609 2.355 -14.711 1 97.12 108 TRP B N 1
ATOM 2358 C CA . TRP B 1 108 ? 5.387 1.747 -15.227 1 97.12 108 TRP B CA 1
ATOM 2359 C C . TRP B 1 108 ? 5.648 1.048 -16.562 1 97.12 108 TRP B C 1
ATOM 2361 O O . TRP B 1 108 ? 5.23 -0.096 -16.766 1 97.12 108 TRP B O 1
ATOM 2371 N N . GLU B 1 109 ? 6.328 1.73 -17.469 1 97.31 109 GLU B N 1
ATOM 2372 C CA . GLU B 1 109 ? 6.652 1.174 -18.781 1 97.31 109 GLU B CA 1
ATOM 2373 C C . GLU B 1 109 ? 7.512 -0.08 -18.656 1 97.31 109 GLU B C 1
ATOM 2375 O O . GLU B 1 109 ? 7.336 -1.04 -19.406 1 97.31 109 GLU B O 1
ATOM 2380 N N . GLU B 1 110 ? 8.461 -0.018 -17.781 1 98.06 110 GLU B N 1
ATOM 2381 C CA . GLU B 1 110 ? 9.32 -1.161 -17.5 1 98.06 110 GLU B CA 1
ATOM 2382 C C . GLU B 1 110 ? 8.5 -2.389 -17.109 1 98.06 110 GLU B C 1
ATOM 2384 O O . GLU B 1 110 ? 8.781 -3.5 -17.562 1 98.06 110 GLU B O 1
ATOM 2389 N N . TYR B 1 111 ? 7.504 -2.225 -16.281 1 98.19 111 TYR B N 1
ATOM 2390 C CA . TYR B 1 111 ? 6.621 -3.314 -15.883 1 98.19 111 TYR B CA 1
ATOM 2391 C C . TYR B 1 111 ? 5.797 -3.811 -17.062 1 98.19 111 TYR B C 1
ATOM 2393 O O . TYR B 1 111 ? 5.719 -5.016 -17.312 1 98.19 111 TYR B O 1
ATOM 2401 N N . GLU B 1 112 ? 5.188 -2.84 -17.75 1 95.5 112 GLU B N 1
ATOM 2402 C CA . GLU B 1 112 ? 4.293 -3.17 -18.844 1 95.5 112 GLU B CA 1
ATOM 2403 C C . GLU B 1 112 ? 5.02 -3.979 -19.922 1 95.5 112 GLU B C 1
ATOM 2405 O O . GLU B 1 112 ? 4.449 -4.906 -20.5 1 95.5 112 GLU B O 1
ATOM 2410 N N . SER B 1 113 ? 6.215 -3.668 -20.156 1 96.12 113 SER B N 1
ATOM 2411 C CA . SER B 1 113 ? 6.988 -4.336 -21.203 1 96.12 113 SER B CA 1
ATOM 2412 C C . SER B 1 113 ? 7.816 -5.48 -20.625 1 96.12 113 SER B C 1
ATOM 2414 O O . SER B 1 113 ? 8.469 -6.219 -21.375 1 96.12 113 SER B O 1
ATOM 2416 N N . GLN B 1 114 ? 7.824 -5.652 -19.312 1 96.88 114 GLN B N 1
ATOM 2417 C CA . GLN B 1 114 ? 8.641 -6.656 -18.625 1 96.88 114 GLN B CA 1
ATOM 2418 C C . GLN B 1 114 ? 10.07 -6.652 -19.156 1 96.88 114 GLN B C 1
ATOM 2420 O O . GLN B 1 114 ? 10.617 -7.711 -19.484 1 96.88 114 GLN B O 1
ATOM 2425 N N . SER B 1 115 ? 10.703 -5.492 -19.172 1 97.25 115 SER B N 1
ATOM 2426 C CA . SER B 1 115 ? 11.945 -5.285 -19.906 1 97.25 115 SER B CA 1
ATOM 2427 C C . SER B 1 115 ? 13.156 -5.492 -19 1 97.25 115 SER B C 1
ATOM 2429 O O . SER B 1 115 ? 14.297 -5.418 -19.469 1 97.25 115 SER B O 1
ATOM 2431 N N . SER B 1 116 ? 13.031 -5.691 -17.75 1 98 116 SER B N 1
ATOM 2432 C CA . SER B 1 116 ? 14.133 -5.879 -16.797 1 98 116 SER B CA 1
ATOM 2433 C C . SER B 1 116 ? 13.859 -7.047 -15.859 1 98 116 SER B C 1
ATOM 2435 O O . SER B 1 116 ? 12.711 -7.477 -15.711 1 98 116 SER B O 1
ATOM 2437 N N . PRO B 1 117 ? 14.953 -7.637 -15.25 1 97.94 117 PRO B N 1
ATOM 2438 C CA . PRO B 1 117 ? 14.734 -8.672 -14.234 1 97.94 117 PRO B CA 1
ATOM 2439 C C . PRO B 1 117 ? 13.82 -8.211 -13.109 1 97.94 117 PRO B C 1
ATOM 2441 O O . PRO B 1 117 ? 13.023 -8.992 -12.586 1 97.94 117 PRO B O 1
ATOM 2444 N N . GLU B 1 118 ? 13.938 -6.91 -12.742 1 98.44 118 GLU B N 1
ATOM 2445 C CA . GLU B 1 118 ? 13.078 -6.352 -11.703 1 98.44 118 GLU B CA 1
ATOM 2446 C C . GLU B 1 118 ? 11.609 -6.387 -12.125 1 98.44 118 GLU B C 1
ATOM 2448 O O . GLU B 1 118 ? 10.75 -6.805 -11.344 1 98.44 118 GLU B O 1
ATOM 2453 N N . ALA B 1 119 ? 11.367 -5.965 -13.344 1 98.44 119 ALA B N 1
ATOM 2454 C CA . ALA B 1 119 ? 10 -5.941 -13.844 1 98.44 119 ALA B CA 1
ATOM 2455 C C . ALA B 1 119 ? 9.422 -7.348 -13.93 1 98.44 119 ALA B C 1
ATOM 2457 O O . ALA B 1 119 ? 8.25 -7.57 -13.586 1 98.44 119 ALA B O 1
ATOM 2458 N N . ARG B 1 120 ? 10.172 -8.289 -14.344 1 98.12 120 ARG B N 1
ATOM 2459 C CA . ARG B 1 120 ? 9.727 -9.672 -14.438 1 98.12 120 ARG B CA 1
ATOM 2460 C C . ARG B 1 120 ? 9.453 -10.258 -13.055 1 98.12 120 ARG B C 1
ATOM 2462 O O . ARG B 1 120 ? 8.484 -10.992 -12.859 1 98.12 120 ARG B O 1
ATOM 2469 N N . LEU B 1 121 ? 10.328 -9.969 -12.148 1 98.12 121 LEU B N 1
ATOM 2470 C CA . LEU B 1 121 ? 10.117 -10.414 -10.773 1 98.12 121 LEU B CA 1
ATOM 2471 C C . LEU B 1 121 ? 8.836 -9.82 -10.195 1 98.12 121 LEU B C 1
ATOM 2473 O O . LEU B 1 121 ? 8.062 -10.516 -9.539 1 98.12 121 LEU B O 1
ATOM 2477 N N . VAL B 1 122 ? 8.578 -8.531 -10.453 1 98.44 122 VAL B N 1
ATOM 2478 C CA . VAL B 1 122 ? 7.367 -7.887 -9.945 1 98.44 122 VAL B CA 1
ATOM 2479 C C . VAL B 1 122 ? 6.137 -8.516 -10.594 1 98.44 122 VAL B C 1
ATOM 2481 O O . VAL B 1 122 ? 5.09 -8.648 -9.953 1 98.44 122 VAL B O 1
ATOM 2484 N N . LYS B 1 123 ? 6.223 -8.898 -11.859 1 98 123 LYS B N 1
ATOM 2485 C CA . LYS B 1 123 ? 5.129 -9.633 -12.492 1 98 123 LYS B CA 1
ATOM 2486 C C . LYS B 1 123 ? 4.859 -10.953 -11.773 1 98 123 LYS B C 1
ATOM 2488 O O . LYS B 1 123 ? 3.703 -11.336 -11.586 1 98 123 LYS B O 1
ATOM 2493 N N . ASP B 1 124 ? 5.941 -11.672 -11.383 1 97.19 124 ASP B N 1
ATOM 2494 C CA . ASP B 1 124 ? 5.781 -12.867 -10.562 1 97.19 124 ASP B CA 1
ATOM 2495 C C . ASP B 1 124 ? 5.035 -12.547 -9.266 1 97.19 124 ASP B C 1
ATOM 2497 O O . ASP B 1 124 ? 4.137 -13.289 -8.859 1 97.19 124 ASP B O 1
ATOM 2501 N N . PHE B 1 125 ? 5.41 -11.438 -8.617 1 95.38 125 PHE B N 1
ATOM 2502 C CA . PHE B 1 125 ? 4.746 -11.016 -7.395 1 95.38 125 PHE B CA 1
ATOM 2503 C C . PHE B 1 125 ? 3.271 -10.727 -7.648 1 95.38 125 PHE B C 1
ATOM 2505 O O . PHE B 1 125 ? 2.418 -11.047 -6.816 1 95.38 125 PHE B O 1
ATOM 2512 N N . ASP B 1 126 ? 2.992 -10.062 -8.742 1 95.75 126 ASP B N 1
ATOM 2513 C CA . ASP B 1 126 ? 1.621 -9.727 -9.109 1 95.75 126 ASP B CA 1
ATOM 2514 C C . ASP B 1 126 ? 0.746 -10.977 -9.172 1 95.75 126 ASP B C 1
ATOM 2516 O O . ASP B 1 126 ? -0.327 -11.023 -8.57 1 95.75 126 ASP B O 1
ATOM 2520 N N . LEU B 1 127 ? 1.197 -12 -9.797 1 94.44 127 LEU B N 1
ATOM 2521 C CA . LEU B 1 127 ? 0.48 -13.258 -9.93 1 94.44 127 LEU B CA 1
ATOM 2522 C C . LEU B 1 127 ? 0.413 -13.992 -8.586 1 94.44 127 LEU B C 1
ATOM 2524 O O . LEU B 1 127 ? -0.626 -14.555 -8.234 1 94.44 127 LEU B O 1
ATOM 2528 N N . ALA B 1 128 ? 1.538 -14.008 -7.867 1 92.12 128 ALA B N 1
ATOM 2529 C CA . ALA B 1 128 ? 1.577 -14.68 -6.574 1 92.12 128 ALA B CA 1
ATOM 2530 C C . ALA B 1 128 ? 0.596 -14.047 -5.594 1 92.12 128 ALA B C 1
ATOM 2532 O O . ALA B 1 128 ? -0.103 -14.75 -4.863 1 92.12 128 ALA B O 1
ATOM 2533 N N . GLU B 1 129 ? 0.621 -12.695 -5.586 1 91.31 129 GLU B N 1
ATOM 2534 C CA . GLU B 1 129 ? -0.3 -11.992 -4.699 1 91.31 129 GLU B CA 1
ATOM 2535 C C . GLU B 1 129 ? -1.752 -12.297 -5.059 1 91.31 129 GLU B C 1
ATOM 2537 O O . GLU B 1 129 ? -2.604 -12.414 -4.172 1 91.31 129 GLU B O 1
ATOM 2542 N N . MET B 1 130 ? -2.082 -12.391 -6.301 1 89.44 130 MET B N 1
ATOM 2543 C CA . MET B 1 130 ? -3.426 -12.734 -6.754 1 89.44 130 MET B CA 1
ATOM 2544 C C . MET B 1 130 ? -3.861 -14.086 -6.195 1 89.44 130 MET B C 1
ATOM 2546 O O . MET B 1 130 ? -4.977 -14.219 -5.691 1 89.44 130 MET B O 1
ATOM 2550 N N . ILE B 1 131 ? -3.045 -15.062 -6.266 1 89.94 131 ILE B N 1
ATOM 2551 C CA . ILE B 1 131 ? -3.453 -16.391 -5.801 1 89.94 131 ILE B CA 1
ATOM 2552 C C . ILE B 1 131 ? -3.438 -16.422 -4.273 1 89.94 131 ILE B C 1
ATOM 2554 O O . ILE B 1 131 ? -4.258 -17.109 -3.654 1 89.94 131 ILE B O 1
ATOM 2558 N N . LEU B 1 132 ? -2.432 -15.703 -3.635 1 86.94 132 LEU B N 1
ATOM 2559 C CA . LEU B 1 132 ? -2.48 -15.555 -2.186 1 86.94 132 LEU B CA 1
ATOM 2560 C C . LEU B 1 132 ? -3.82 -14.977 -1.743 1 86.94 132 LEU B C 1
ATOM 2562 O O . LEU B 1 132 ? -4.449 -15.492 -0.818 1 86.94 132 LEU B O 1
ATOM 2566 N N . GLN B 1 133 ? -4.27 -13.891 -2.426 1 87.94 133 GLN B N 1
ATOM 2567 C CA . GLN B 1 133 ? -5.539 -13.25 -2.1 1 87.94 133 GLN B CA 1
ATOM 2568 C C . GLN B 1 133 ? -6.711 -14.203 -2.346 1 87.94 133 GLN B C 1
ATOM 2570 O O . GLN B 1 133 ? -7.66 -14.234 -1.562 1 87.94 133 GLN B O 1
ATOM 2575 N N . ALA B 1 134 ? -6.688 -14.906 -3.43 1 87.81 134 ALA B N 1
ATOM 2576 C CA . ALA B 1 134 ? -7.727 -15.883 -3.73 1 87.81 134 ALA B CA 1
ATOM 2577 C C . ALA B 1 134 ? -7.855 -16.906 -2.607 1 87.81 134 ALA B C 1
ATOM 2579 O O . ALA B 1 134 ? -8.961 -17.219 -2.166 1 87.81 134 ALA B O 1
ATOM 2580 N N . GLN B 1 135 ? -6.727 -17.438 -2.143 1 86.25 135 GLN B N 1
ATOM 2581 C CA . GLN B 1 135 ? -6.73 -18.391 -1.041 1 86.25 135 GLN B CA 1
ATOM 2582 C C . GLN B 1 135 ? -7.344 -17.781 0.216 1 86.25 135 GLN B C 1
ATOM 2584 O O . GLN B 1 135 ? -8.125 -18.438 0.908 1 86.25 135 GLN B O 1
ATOM 2589 N N . GLU B 1 136 ? -6.941 -16.578 0.538 1 83.31 136 GLU B N 1
ATOM 2590 C CA . GLU B 1 136 ? -7.457 -15.898 1.722 1 83.31 136 GLU B CA 1
ATOM 2591 C C . GLU B 1 136 ? -8.969 -15.711 1.638 1 83.31 136 GLU B C 1
ATOM 2593 O O . GLU B 1 136 ? -9.672 -15.844 2.641 1 83.31 136 GLU B O 1
ATOM 2598 N N . TYR B 1 137 ? -9.469 -15.367 0.439 1 85.62 137 TYR B N 1
ATOM 2599 C CA . TYR B 1 137 ? -10.906 -15.234 0.25 1 85.62 137 TYR B CA 1
ATOM 2600 C C . TYR B 1 137 ? -11.609 -16.562 0.478 1 85.62 137 TYR B C 1
ATOM 2602 O O . TYR B 1 137 ? -12.664 -16.625 1.117 1 85.62 137 TYR B O 1
ATOM 2610 N N . GLU B 1 138 ? -11.078 -17.641 -0.07 1 86.5 138 GLU B N 1
ATOM 2611 C CA . GLU B 1 138 ? -11.648 -18.969 0.135 1 86.5 138 GLU B CA 1
ATOM 2612 C C . GLU B 1 138 ? -11.719 -19.312 1.619 1 86.5 138 GLU B C 1
ATOM 2614 O O . GLU B 1 138 ? -12.711 -19.891 2.078 1 86.5 138 GLU B O 1
ATOM 2619 N N . GLU B 1 139 ? -10.641 -19.031 2.338 1 82.06 139 GLU B N 1
ATOM 2620 C CA . GLU B 1 139 ? -10.602 -19.297 3.771 1 82.06 139 GLU B CA 1
ATOM 2621 C C . GLU B 1 139 ? -11.609 -18.438 4.523 1 82.06 139 GLU B C 1
ATOM 2623 O O . GLU B 1 139 ? -12.359 -18.938 5.363 1 82.06 139 GLU B O 1
ATOM 2628 N N . LEU B 1 140 ? -11.656 -17.172 4.215 1 79.31 140 LEU B N 1
ATOM 2629 C CA . LEU B 1 140 ? -12.539 -16.219 4.898 1 79.31 140 LEU B CA 1
ATOM 2630 C C . LEU B 1 140 ? -14 -16.578 4.652 1 79.31 140 LEU B C 1
ATOM 2632 O O . LEU B 1 140 ? -14.828 -16.469 5.562 1 79.31 140 LEU B O 1
ATOM 2636 N N . GLU B 1 141 ? -14.281 -16.984 3.455 1 85.31 141 GLU B N 1
ATOM 2637 C CA . GLU B 1 141 ? -15.664 -17.25 3.076 1 85.31 141 GLU B CA 1
ATOM 2638 C C . GLU B 1 141 ? -16.016 -18.719 3.25 1 85.31 141 GLU B C 1
ATOM 2640 O O . GLU B 1 141 ? -17.125 -19.141 2.949 1 85.31 141 GLU B O 1
ATOM 2645 N N . GLU B 1 142 ? -15 -19.531 3.699 1 88.19 142 GLU B N 1
ATOM 2646 C CA . GLU B 1 142 ? -15.18 -20.969 3.898 1 88.19 142 GLU B CA 1
ATOM 2647 C C . GLU B 1 142 ? -15.695 -21.641 2.631 1 88.19 142 GLU B C 1
ATOM 2649 O O . GLU B 1 142 ? -16.688 -22.375 2.674 1 88.19 142 GLU B O 1
ATOM 2654 N N . THR B 1 143 ? -15.102 -21.281 1.556 1 90.31 143 THR B N 1
ATOM 2655 C CA . THR B 1 143 ? -15.438 -21.844 0.256 1 90.31 143 THR B CA 1
ATOM 2656 C C . THR B 1 143 ? -14.188 -22.406 -0.424 1 90.31 143 THR B C 1
ATOM 2658 O O . THR B 1 143 ? -13.75 -21.891 -1.455 1 90.31 143 THR B O 1
ATOM 2661 N N . PRO B 1 144 ? -13.703 -23.547 0.167 1 90.12 144 PRO B N 1
ATOM 2662 C CA . PRO B 1 144 ? -12.477 -24.109 -0.392 1 90.12 144 PRO B CA 1
ATOM 2663 C C . PRO B 1 144 ? -12.633 -24.516 -1.854 1 90.12 144 PRO B C 1
ATOM 2665 O O . PRO B 1 144 ? -13.633 -25.141 -2.227 1 90.12 144 PRO B O 1
ATOM 2668 N N . GLY B 1 145 ? -11.727 -24.031 -2.705 1 90.5 145 GLY B N 1
ATOM 2669 C CA . GLY B 1 145 ? -11.688 -24.469 -4.094 1 90.5 145 GLY B CA 1
ATOM 2670 C C . GLY B 1 145 ? -12.492 -23.578 -5.016 1 90.5 145 GLY B C 1
ATOM 2671 O O . GLY B 1 145 ? -12.406 -23.703 -6.242 1 90.5 145 GLY B O 1
ATOM 2672 N N . ARG B 1 146 ? -13.211 -22.656 -4.492 1 90.44 146 ARG B N 1
ATOM 2673 C CA . ARG B 1 146 ? -14.125 -21.828 -5.266 1 90.44 146 ARG B CA 1
ATOM 2674 C C . ARG B 1 146 ? -13.367 -21.016 -6.312 1 90.44 146 ARG B C 1
ATOM 2676 O O . ARG B 1 146 ? -13.867 -20.797 -7.418 1 90.44 146 ARG B O 1
ATOM 2683 N N . LEU B 1 147 ? -12.258 -20.562 -5.945 1 91.25 147 LEU B N 1
ATOM 2684 C CA . LEU B 1 147 ? -11.516 -19.672 -6.828 1 91.25 147 LEU B CA 1
ATOM 2685 C C . LEU B 1 147 ? -10.391 -20.422 -7.531 1 91.25 147 LEU B C 1
ATOM 2687 O O . LEU B 1 147 ? -9.32 -19.859 -7.77 1 91.25 147 LEU B O 1
ATOM 2691 N N . GLN B 1 148 ? -10.602 -21.656 -7.918 1 92.75 148 GLN B N 1
ATOM 2692 C CA . GLN B 1 148 ? -9.609 -22.516 -8.555 1 92.75 148 GLN B CA 1
ATOM 2693 C C . GLN B 1 148 ? -9.133 -21.922 -9.875 1 92.75 148 GLN B C 1
ATOM 2695 O O . GLN B 1 148 ? -7.984 -22.125 -10.273 1 92.75 148 GLN B O 1
ATOM 2700 N N . GLU B 1 149 ? -9.977 -21.172 -10.5 1 91.69 149 GLU B N 1
ATOM 2701 C CA . GLU B 1 149 ? -9.641 -20.609 -11.805 1 91.69 149 GLU B CA 1
ATOM 2702 C C . GLU B 1 149 ? -8.406 -19.719 -11.711 1 91.69 149 GLU B C 1
ATOM 2704 O O . GLU B 1 149 ? -7.605 -19.641 -12.648 1 91.69 149 GLU B O 1
ATOM 2709 N N . PHE B 1 150 ? -8.156 -18.984 -10.656 1 89.94 150 PHE B N 1
ATOM 2710 C CA . PHE B 1 150 ? -7.008 -18.109 -10.469 1 89.94 150 PHE B CA 1
ATOM 2711 C C . PHE B 1 150 ? -5.727 -18.922 -10.344 1 89.94 150 PHE B C 1
ATOM 2713 O O . PHE B 1 150 ? -4.68 -18.516 -10.859 1 89.94 150 PHE B O 1
ATOM 2720 N N . PHE B 1 151 ? -5.809 -20 -9.672 1 91.62 151 PHE B N 1
ATOM 2721 C CA . PHE B 1 151 ? -4.664 -20.891 -9.531 1 91.62 151 PHE B CA 1
ATOM 2722 C C . PHE B 1 151 ? -4.32 -21.547 -10.867 1 91.62 151 PHE B C 1
ATOM 2724 O O . PHE B 1 151 ? -3.154 -21.594 -11.258 1 91.62 151 PHE B O 1
ATOM 2731 N N . ASP B 1 152 ? -5.391 -22 -11.57 1 94.25 152 ASP B N 1
ATOM 2732 C CA . ASP B 1 152 ? -5.188 -22.609 -12.883 1 94.25 152 ASP B CA 1
ATOM 2733 C C . ASP B 1 152 ? -4.547 -21.609 -13.859 1 94.25 152 ASP B C 1
ATOM 2735 O O . ASP B 1 152 ? -3.645 -21.969 -14.609 1 94.25 152 ASP B O 1
ATOM 2739 N N . SER B 1 153 ? -4.957 -20.391 -13.82 1 91.56 153 SER B N 1
ATOM 2740 C CA . SER B 1 153 ? -4.508 -19.375 -14.766 1 91.56 153 SER B CA 1
ATOM 2741 C C . SER B 1 153 ? -3.049 -19 -14.531 1 91.56 153 SER B C 1
ATOM 2743 O O . SER B 1 153 ? -2.404 -18.406 -15.391 1 91.56 153 SER B O 1
ATOM 2745 N N . THR B 1 154 ? -2.508 -19.312 -13.367 1 94.19 154 THR B N 1
ATOM 2746 C CA . THR B 1 154 ? -1.147 -18.891 -13.047 1 94.19 154 THR B CA 1
ATOM 2747 C C . THR B 1 154 ? -0.188 -20.078 -13.125 1 94.19 154 THR B C 1
ATOM 2749 O O . THR B 1 154 ? 1.017 -19.922 -12.914 1 94.19 154 THR B O 1
ATOM 2752 N N . GLU B 1 155 ? -0.66 -21.266 -13.469 1 93.5 155 GLU B N 1
ATOM 2753 C CA . GLU B 1 155 ? 0.174 -22.469 -13.5 1 93.5 155 GLU B CA 1
ATOM 2754 C C . GLU B 1 155 ? 1.313 -22.328 -14.5 1 93.5 155 GLU B C 1
ATOM 2756 O O . GLU B 1 155 ? 1.085 -21.969 -15.656 1 93.5 155 GLU B O 1
ATOM 2761 N N . GLY B 1 156 ? 2.531 -22.516 -14.023 1 93.88 156 GLY B N 1
ATOM 2762 C CA . GLY B 1 156 ? 3.703 -22.531 -14.883 1 93.88 156 GLY B CA 1
ATOM 2763 C C . GLY B 1 156 ? 4.152 -21.141 -15.297 1 93.88 156 GLY B C 1
ATOM 2764 O O . GLY B 1 156 ? 5.039 -21 -16.141 1 93.88 156 GLY B O 1
ATOM 2765 N N . ARG B 1 157 ? 3.631 -20.141 -14.703 1 95.25 157 ARG B N 1
ATOM 2766 C CA . ARG B 1 157 ? 3.916 -18.797 -15.164 1 95.25 157 ARG B CA 1
ATOM 2767 C C . ARG B 1 157 ? 5 -18.141 -14.312 1 95.25 157 ARG B C 1
ATOM 2769 O O . ARG B 1 157 ? 5.562 -17.109 -14.688 1 95.25 157 ARG B O 1
ATOM 2776 N N . PHE B 1 158 ? 5.312 -18.688 -13.18 1 96.06 158 PHE B N 1
ATOM 2777 C CA . PHE B 1 158 ? 6.285 -18.109 -12.266 1 96.06 158 PHE B CA 1
ATOM 2778 C C . PHE B 1 158 ? 7.707 -18.406 -12.719 1 96.06 158 PHE B C 1
ATOM 2780 O O . PHE B 1 158 ? 8.008 -19.531 -13.133 1 96.06 158 PHE B O 1
ATOM 2787 N N . ARG B 1 159 ? 8.602 -17.422 -12.609 1 95.88 159 ARG B N 1
ATOM 2788 C CA . ARG B 1 159 ? 9.953 -17.578 -13.141 1 95.88 159 ARG B CA 1
ATOM 2789 C C . ARG B 1 159 ? 10.992 -17.5 -12.031 1 95.88 159 ARG B C 1
ATOM 2791 O O . ARG B 1 159 ? 11.922 -18.312 -11.984 1 95.88 159 ARG B O 1
ATOM 2798 N N . HIS B 1 160 ? 10.898 -16.594 -11.172 1 95.25 160 HIS B N 1
ATOM 2799 C CA . HIS B 1 160 ? 11.914 -16.375 -10.141 1 95.25 160 HIS B CA 1
ATOM 2800 C C . HIS B 1 1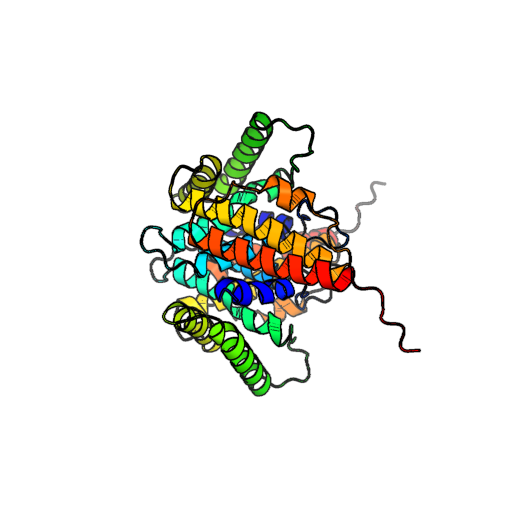60 ? 11.859 -17.469 -9.078 1 95.25 160 HIS B C 1
ATOM 2802 O O . HIS B 1 160 ? 10.781 -17.781 -8.547 1 95.25 160 HIS B O 1
ATOM 2808 N N . PRO B 1 161 ? 12.984 -18.062 -8.711 1 93.38 161 PRO B N 1
ATOM 2809 C CA . PRO B 1 161 ? 13.008 -19.188 -7.781 1 93.38 161 PRO B CA 1
ATOM 2810 C C . PRO B 1 161 ? 12.391 -18.859 -6.426 1 93.38 161 PRO B C 1
ATOM 2812 O O . PRO B 1 161 ? 11.68 -19.688 -5.844 1 93.38 161 PRO B O 1
ATOM 2815 N N . ASP B 1 162 ? 12.656 -17.719 -5.883 1 86.94 162 ASP B N 1
ATOM 2816 C CA . ASP B 1 162 ? 12.094 -17.344 -4.594 1 86.94 162 ASP B CA 1
ATOM 2817 C C . ASP B 1 162 ? 10.57 -17.281 -4.652 1 86.94 162 ASP B C 1
ATOM 2819 O O . ASP B 1 162 ? 9.898 -17.641 -3.682 1 86.94 162 ASP B O 1
ATOM 2823 N N . VAL B 1 163 ? 10.039 -16.828 -5.758 1 93.12 163 VAL B N 1
ATOM 2824 C CA . VAL B 1 163 ? 8.594 -16.719 -5.898 1 93.12 163 VAL B CA 1
ATOM 2825 C C . VAL B 1 163 ? 7.988 -18.109 -6.074 1 93.12 163 VAL B C 1
ATOM 2827 O O . VAL B 1 163 ? 6.926 -18.406 -5.527 1 93.12 163 VAL B O 1
ATOM 2830 N N . ILE B 1 164 ? 8.688 -18.938 -6.812 1 93.12 164 ILE B N 1
ATOM 2831 C CA . ILE B 1 164 ? 8.242 -20.312 -6.988 1 93.12 164 ILE B CA 1
ATOM 2832 C C . ILE B 1 164 ? 8.148 -21.016 -5.633 1 93.12 164 ILE B C 1
ATOM 2834 O O . ILE B 1 164 ? 7.16 -21.688 -5.348 1 93.12 164 ILE B O 1
ATOM 2838 N N . GLN B 1 165 ? 9.109 -20.797 -4.812 1 87.88 165 GLN B N 1
ATOM 2839 C CA . GLN B 1 165 ? 9.094 -21.375 -3.473 1 87.88 165 GLN B CA 1
ATOM 2840 C C . GLN B 1 165 ? 7.906 -20.859 -2.664 1 87.88 165 GLN B C 1
ATOM 2842 O O . GLN B 1 165 ? 7.25 -21.609 -1.952 1 87.88 165 GLN B O 1
ATOM 2847 N N . LEU B 1 166 ? 7.68 -19.578 -2.713 1 85.94 166 LEU B N 1
ATOM 2848 C CA . LEU B 1 166 ? 6.547 -18.969 -2.027 1 85.94 166 LEU B CA 1
ATOM 2849 C C . LEU B 1 166 ? 5.23 -19.562 -2.51 1 85.94 166 LEU B C 1
ATOM 2851 O O . LEU B 1 166 ? 4.375 -19.922 -1.699 1 85.94 166 LEU B O 1
ATOM 2855 N N . VAL B 1 167 ? 5.105 -19.688 -3.805 1 90.44 167 VAL B N 1
ATOM 2856 C CA . VAL B 1 167 ? 3.877 -20.188 -4.406 1 90.44 167 VAL B CA 1
ATOM 2857 C C . VAL B 1 167 ? 3.674 -21.656 -4.012 1 90.44 167 VAL B C 1
ATOM 2859 O O . VAL B 1 167 ? 2.551 -22.078 -3.734 1 90.44 167 VAL B O 1
ATOM 2862 N N . ASP B 1 168 ? 4.719 -22.422 -3.986 1 89.81 168 ASP B N 1
ATOM 2863 C CA . ASP B 1 168 ? 4.637 -23.812 -3.553 1 89.81 168 ASP B CA 1
ATOM 2864 C C . ASP B 1 168 ? 4.125 -23.906 -2.117 1 89.81 168 ASP B C 1
ATOM 2866 O O . ASP B 1 168 ? 3.303 -24.766 -1.805 1 89.81 168 ASP B O 1
ATOM 2870 N N . CYS B 1 169 ? 4.648 -23.062 -1.296 1 83.62 169 CYS B N 1
ATOM 2871 C CA . CYS B 1 169 ? 4.195 -23 0.09 1 83.62 169 CYS B CA 1
ATOM 2872 C C . CYS B 1 169 ? 2.709 -22.688 0.168 1 83.62 169 CYS B C 1
ATOM 2874 O O . CYS B 1 169 ? 1.971 -23.312 0.926 1 83.62 169 CYS B O 1
ATOM 2876 N N . LEU B 1 170 ? 2.291 -21.719 -0.612 1 84.62 170 LEU B N 1
ATOM 2877 C CA . LEU B 1 170 ? 0.891 -21.312 -0.641 1 84.62 170 LEU B CA 1
ATOM 2878 C C . LEU B 1 170 ? -0.004 -22.453 -1.098 1 84.62 170 LEU B C 1
ATOM 2880 O O . LEU B 1 170 ? -1.057 -22.703 -0.504 1 84.62 170 LEU B O 1
ATOM 2884 N N . LYS B 1 171 ? 0.443 -23.125 -2.107 1 88.62 171 LYS B N 1
ATOM 2885 C CA . LYS B 1 171 ? -0.343 -24.234 -2.654 1 88.62 171 LYS B CA 1
ATOM 2886 C C . LYS B 1 171 ? -0.435 -25.391 -1.662 1 88.62 171 LYS B C 1
ATOM 2888 O O . LYS B 1 171 ? -1.479 -26.031 -1.55 1 88.62 171 LYS B O 1
ATOM 2893 N N . GLU B 1 172 ? 0.638 -25.641 -0.98 1 88.06 172 GLU B N 1
ATOM 2894 C CA . GLU B 1 172 ? 0.637 -26.688 0.034 1 88.06 172 GLU B CA 1
ATOM 2895 C C . GLU B 1 172 ? -0.334 -26.375 1.165 1 88.06 172 GLU B C 1
ATOM 2897 O O . GLU B 1 172 ? -1.085 -27.234 1.615 1 88.06 172 GLU B O 1
ATOM 2902 N N . GLU B 1 173 ? -0.272 -25.156 1.597 1 81.88 173 GLU B N 1
ATOM 2903 C CA . GLU B 1 173 ? -1.193 -24.719 2.641 1 81.88 173 GLU B CA 1
ATOM 2904 C C . GLU B 1 173 ? -2.645 -24.828 2.178 1 81.88 173 GLU B C 1
ATOM 2906 O O . GLU B 1 173 ? -3.514 -25.25 2.943 1 81.88 173 GLU B O 1
ATOM 2911 N N . ARG B 1 174 ? -2.875 -24.391 0.991 1 87.88 174 ARG B N 1
ATOM 2912 C CA . ARG B 1 174 ? -4.23 -24.438 0.45 1 87.88 174 ARG B CA 1
ATOM 2913 C C . ARG B 1 174 ? -4.746 -25.875 0.375 1 87.88 174 ARG B C 1
ATOM 2915 O O . ARG B 1 174 ? -5.914 -26.125 0.666 1 87.88 174 ARG B O 1
ATOM 2922 N N . ARG B 1 175 ? -3.908 -26.781 -0.072 1 88.44 175 ARG B N 1
ATOM 2923 C CA . ARG B 1 175 ? -4.273 -28.188 -0.133 1 88.44 175 ARG B CA 1
ATOM 2924 C C . ARG B 1 175 ? -4.672 -28.719 1.242 1 88.44 175 ARG B C 1
ATOM 2926 O O . ARG B 1 175 ? -5.621 -29.484 1.366 1 88.44 175 ARG B O 1
ATOM 2933 N N . GLY B 1 176 ? -3.949 -28.25 2.238 1 82.69 176 GLY B N 1
ATOM 2934 C CA . GLY B 1 176 ? -4.293 -28.625 3.6 1 82.69 176 GLY B CA 1
ATOM 2935 C C . GLY B 1 176 ? -5.664 -28.141 4.023 1 82.69 176 GLY B C 1
ATOM 2936 O O . GLY B 1 176 ? -6.414 -28.875 4.672 1 82.69 176 GLY B O 1
ATOM 2937 N N . HIS B 1 177 ? -5.98 -27 3.643 1 80.38 177 HIS B N 1
ATOM 2938 C CA . HIS B 1 177 ? -7.281 -26.438 3.982 1 80.38 177 HIS B CA 1
ATOM 2939 C C . HIS B 1 177 ? -8.406 -27.156 3.236 1 80.38 177 HIS B C 1
ATOM 2941 O O . HIS B 1 177 ? -9.5 -27.328 3.779 1 80.38 177 HIS B O 1
ATOM 2947 N N . MET B 1 178 ? -8.117 -27.469 2.004 1 83.62 178 MET B N 1
ATOM 2948 C CA . MET B 1 178 ? -9.133 -28.141 1.19 1 83.62 178 MET B CA 1
ATOM 2949 C C . MET B 1 178 ? -9.383 -29.547 1.684 1 83.62 178 MET B C 1
ATOM 2951 O O . MET B 1 178 ? -10.516 -30.047 1.644 1 83.62 178 MET B O 1
ATOM 2955 N N . SER B 1 179 ? -8.367 -30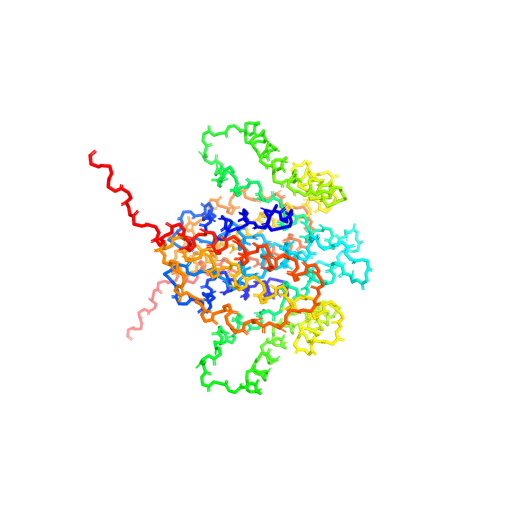.125 2.084 1 80.81 179 SER B N 1
ATOM 2956 C CA . SER B 1 179 ? -8.5 -31.484 2.615 1 80.81 179 SER B CA 1
ATOM 2957 C C . SER B 1 179 ? -9.273 -31.484 3.93 1 80.81 179 SER B C 1
ATOM 2959 O O . SER B 1 179 ? -10.086 -32.375 4.184 1 80.81 179 SER B O 1
ATOM 2961 N N . LYS B 1 180 ? -9.094 -30.594 4.781 1 72 180 LYS B N 1
ATOM 2962 C CA . LYS B 1 180 ? -9.797 -30.484 6.055 1 72 180 LYS B CA 1
ATOM 2963 C C . LYS B 1 180 ? -11.281 -30.203 5.84 1 72 180 LYS B C 1
ATOM 2965 O O . LYS B 1 180 ? -12.133 -30.688 6.59 1 72 180 LYS B O 1
ATOM 2970 N N . ALA B 1 181 ? -11.586 -29.469 4.863 1 70.31 181 ALA B N 1
ATOM 2971 C CA . ALA B 1 181 ? -12.977 -29.109 4.57 1 70.31 181 ALA B CA 1
ATOM 2972 C C . ALA B 1 181 ? -13.734 -30.297 3.984 1 70.31 181 ALA B C 1
ATOM 2974 O O . ALA B 1 181 ? -14.961 -30.375 4.105 1 70.31 181 ALA B O 1
ATOM 2975 N N . ALA B 1 182 ? -13.008 -31.156 3.369 1 68.94 182 ALA B N 1
ATOM 2976 C CA . ALA B 1 182 ? -13.617 -32.344 2.748 1 68.94 182 ALA B CA 1
ATOM 2977 C C . ALA B 1 182 ? -13.875 -33.438 3.777 1 68.94 182 ALA B C 1
ATOM 2979 O O . ALA B 1 182 ? -14.609 -34.375 3.512 1 68.94 182 ALA B O 1
ATOM 2980 N N . GLU B 1 183 ? -13.219 -33.344 4.934 1 66.19 183 GLU B N 1
ATOM 2981 C CA . GLU B 1 183 ? -13.469 -34.344 5.965 1 66.19 183 GLU B CA 1
ATOM 2982 C C . GLU B 1 183 ? -14.844 -34.125 6.602 1 66.19 183 GLU B C 1
ATOM 2984 O O . GLU B 1 183 ? -15.195 -33.031 7 1 66.19 183 GLU B O 1
ATOM 2989 N N . PRO B 1 184 ? -15.781 -35.062 6.449 1 62.38 184 PRO B N 1
ATOM 2990 C CA . PRO B 1 184 ? -17.125 -35 7.043 1 62.38 184 PRO B CA 1
ATOM 2991 C C . PRO B 1 184 ? -17.094 -34.625 8.523 1 62.38 184 PRO B C 1
ATOM 2993 O O . PRO B 1 184 ? -16.109 -34.906 9.211 1 62.38 184 PRO B O 1
ATOM 2996 N N . PRO B 1 185 ? -17.906 -33.562 8.922 1 56.84 185 PRO B N 1
ATOM 2997 C CA . PRO B 1 185 ? -17.969 -33.312 10.359 1 56.84 185 PRO B CA 1
ATOM 2998 C C . PRO B 1 185 ? -18.016 -34.594 11.195 1 56.84 185 PRO B C 1
ATOM 3000 O O . PRO B 1 185 ? -18.672 -35.562 10.812 1 56.84 185 PRO B O 1
ATOM 3003 N N . THR B 1 186 ? -16.969 -34.875 11.758 1 49.88 186 THR B N 1
ATOM 3004 C CA . THR B 1 186 ? -17.047 -36 12.672 1 49.88 186 THR B CA 1
ATOM 3005 C C . THR B 1 186 ? -18.219 -35.844 13.641 1 49.88 186 THR B C 1
ATOM 3007 O O . THR B 1 186 ? -18.297 -34.844 14.352 1 49.88 186 THR B O 1
ATOM 3010 N N . HIS B 1 187 ? -19.328 -36.219 13.289 1 48.75 187 HIS B N 1
ATOM 3011 C CA . HIS B 1 187 ? -20.406 -36.438 14.25 1 48.75 187 HIS B CA 1
ATOM 3012 C C . HIS B 1 187 ? -19.906 -37.219 15.469 1 48.75 187 HIS B C 1
ATOM 3014 O O . HIS B 1 187 ? -19.391 -38.312 15.336 1 48.75 187 HIS B O 1
ATOM 3020 N N . THR B 1 188 ? -19.359 -36.625 16.484 1 43.56 188 THR B N 1
ATOM 3021 C CA . THR B 1 188 ? -19.359 -37.375 17.719 1 43.56 188 THR B CA 1
ATOM 3022 C C . THR B 1 188 ? -20.75 -37.938 18 1 43.56 188 THR B C 1
ATOM 3024 O O . THR B 1 188 ? -21.703 -37.188 18.156 1 43.56 188 THR B O 1
ATOM 3027 N N . SER B 1 189 ? -20.969 -39.125 17.703 1 33.25 189 SER B N 1
ATOM 3028 C CA . SER B 1 189 ? -22.062 -39.844 18.328 1 33.25 189 SER B CA 1
ATOM 3029 C C . SER B 1 189 ? -22.031 -39.688 19.844 1 33.25 189 SER B C 1
ATOM 3031 O O . SER B 1 189 ? -20.953 -39.719 20.453 1 33.25 189 SER B O 1
#

Organism: Gadus morhua (NCBI:txid8049)

InterPro domains:
  IPR003607 HD/PDEase domain [SM00471] (25-140)
  IPR006674 HD domain [PF13023] (23-158)
  IPR006674 HD domain [PS51831] (29-131)
  IPR039356 5'-deoxynucleotidase YfbR/HDDC2 [PTHR11845] (22-182)

Secondary structure (DSSP, 8-state):
--HHHHHHTTHHHHHH-B-S--SSSPPBHHHHHHHHHHHHHT---TTS-HHHHHHHHHHTTTTHHHH----TTSS--HHHHHHHHHHHHHHHHTTS-HHHHHHHHHHHHHHHHT-SHHHHHHHHHHHHHHHHHHHHHHHHTT-TTTTHHHHHHTTT---SHHHHHHHHHHHHHHHHHHHHHHS------/--HHHHHHTTHHHHHH-B-S--SSSPPBHHHHHHHHHHHHHT---TTS-HHHHHHHHHHTTTTHHHH----TTSS--HHHHHHHHHHHHHHHHTTS-HHHHHHHHHHHHHHHHT-SHHHHHHHHHHHHHHHHHHHHHHHHTT-TTTTHHHHHHTTT---SHHHHHHHHHHHHHHHHHHHHHHS------

Solvent-accessible surface area (backbone atoms only — not comparable to full-atom values): 20526 Å² total; per-residue (Å²): 126,53,39,66,50,63,48,52,54,46,52,58,43,23,48,70,37,58,36,84,58,94,52,95,80,42,50,20,45,28,28,54,25,32,53,36,22,54,56,30,67,68,58,78,62,84,90,42,58,44,68,58,23,25,54,29,30,62,40,56,64,53,26,32,44,72,70,42,81,78,46,86,85,38,97,60,53,70,67,57,48,50,50,51,37,49,52,31,40,50,59,49,31,64,40,40,61,72,71,57,21,53,50,57,49,49,38,29,50,32,42,76,64,44,73,41,73,37,27,44,47,38,52,39,39,55,54,46,50,50,40,53,48,43,51,51,50,22,63,74,67,68,37,71,70,72,60,45,66,56,52,61,74,48,62,89,66,63,74,49,65,71,56,45,52,42,47,51,46,52,52,53,53,50,51,52,53,42,53,59,69,66,50,70,79,76,70,80,123,126,53,38,66,51,63,48,53,53,47,52,59,44,22,46,68,36,58,36,81,58,94,53,94,80,43,49,20,45,28,28,53,25,33,53,37,23,53,55,29,68,69,59,76,62,84,90,42,57,43,69,56,23,25,52,30,29,63,41,57,65,53,26,34,44,72,70,42,82,76,46,86,83,39,98,62,53,72,67,56,48,50,51,51,38,48,53,32,40,50,60,50,30,63,40,40,61,71,71,57,20,53,48,56,47,48,37,30,50,33,41,77,65,44,73,41,73,36,26,45,47,39,51,38,40,55,54,48,50,50,40,53,50,43,50,50,50,22,61,76,68,68,36,69,71,72,59,44,66,56,52,62,73,49,63,90,66,64,74,50,66,71,56,44,54,40,47,51,45,52,50,53,52,48,52,53,54,42,52,57,67,66,49,69,79,77,73,79,124

Nearest PDB structures (foldseek):
  4dmb-assembly1_A  TM=9.763E-01  e=5.065E-16  Homo sapiens
  4l1j-assembly1_A  TM=9.787E-01  e=6.493E-16  Homo sapiens
  4l7w-assembly1_A-2  TM=9.787E-01  e=9.660E-16  Homo sapiens
  4l7e-assembly1_A  TM=9.778E-01  e=1.067E-15  Homo sapiens
  3kh1-assembly1_A  TM=7.218E-01  e=8.922E-06  Paramagnetospirillum magnetotacticum MS-1

Radius of gyration: 21.29 Å; Cα contacts (8 Å, |Δi|>4): 456; chains: 2; bounding box: 58×72×54 Å